Protein AF-A0AA43BU27-F1 (afdb_monomer)

Radius of gyration: 38.99 Å; Cα contacts (8 Å, |Δi|>4): 715; chains: 1; bounding box: 113×38×108 Å

Mean predicted aligned error: 10.25 Å

Structure (mmCIF, N/CA/C/O backbone):
data_AF-A0AA43BU27-F1
#
_entry.id   AF-A0AA43BU27-F1
#
loop_
_atom_site.group_PDB
_atom_site.id
_atom_site.type_symbol
_atom_site.label_atom_id
_atom_site.label_alt_id
_atom_site.label_comp_id
_atom_site.label_asym_id
_atom_site.label_entity_id
_atom_site.label_seq_id
_atom_site.pdbx_PDB_ins_code
_atom_site.Cartn_x
_atom_site.Cartn_y
_atom_site.Cartn_z
_atom_site.occupancy
_atom_site.B_iso_or_equiv
_atom_site.auth_seq_id
_atom_site.auth_comp_id
_atom_site.auth_asym_id
_atom_site.auth_atom_id
_atom_site.pdbx_PDB_model_num
ATOM 1 N N . MET A 1 1 ? -54.895 13.498 62.124 1.00 36.50 1 MET A N 1
ATOM 2 C CA . MET A 1 1 ? -55.409 13.716 63.498 1.00 36.50 1 MET A CA 1
ATOM 3 C C . MET A 1 1 ? -56.884 14.067 63.389 1.00 36.50 1 MET A C 1
ATOM 5 O O . MET A 1 1 ? -57.215 14.960 62.623 1.00 36.50 1 MET A O 1
ATOM 9 N N . ARG A 1 2 ? -57.769 13.289 64.022 1.00 34.38 2 ARG A N 1
ATOM 10 C CA . ARG A 1 2 ? -59.227 13.374 63.832 1.00 34.38 2 ARG A CA 1
ATOM 11 C C . ARG A 1 2 ? -59.850 14.251 64.922 1.00 34.38 2 ARG A C 1
ATOM 13 O O . ARG A 1 2 ? -59.832 13.848 66.079 1.00 34.38 2 ARG A O 1
ATOM 20 N N . SER A 1 3 ? -60.423 15.395 64.550 1.00 34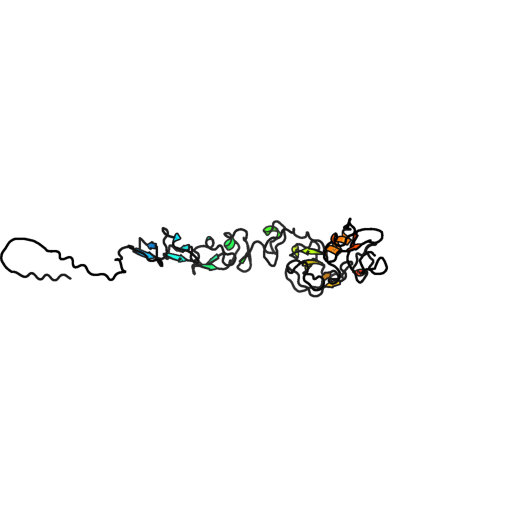.31 3 SER A N 1
ATOM 21 C CA . SER A 1 3 ? -61.333 16.154 65.418 1.00 34.31 3 SER A CA 1
ATOM 22 C C . SER A 1 3 ? -62.774 15.845 65.027 1.00 34.31 3 SER A C 1
ATOM 24 O O . SER A 1 3 ? -63.179 16.102 63.897 1.00 34.31 3 SER A O 1
ATOM 26 N N . PHE A 1 4 ? -63.534 15.277 65.963 1.00 39.78 4 PHE A N 1
ATOM 27 C CA . PHE A 1 4 ? -64.974 15.053 65.853 1.00 39.78 4 PHE A CA 1
ATOM 28 C C . PHE A 1 4 ? -65.712 16.236 66.486 1.00 39.78 4 PHE A C 1
ATOM 30 O O . PHE A 1 4 ? -65.552 16.488 67.678 1.00 39.78 4 PHE A O 1
ATOM 37 N N . ALA A 1 5 ? -66.546 16.932 65.715 1.00 39.69 5 ALA A N 1
ATOM 38 C CA . ALA A 1 5 ? -67.531 17.868 66.248 1.00 39.69 5 ALA A CA 1
ATOM 39 C C . ALA A 1 5 ? -68.923 17.245 66.087 1.00 39.69 5 ALA A C 1
ATOM 41 O O . ALA A 1 5 ? -69.426 17.103 64.976 1.00 39.69 5 ALA A O 1
ATOM 42 N N . CYS A 1 6 ? -69.514 16.825 67.205 1.00 36.88 6 CYS A N 1
ATOM 43 C CA . CYS A 1 6 ? -70.853 16.248 67.276 1.00 36.88 6 CYS A CA 1
ATOM 44 C C . CYS A 1 6 ? -71.806 17.341 67.780 1.00 36.88 6 CYS A C 1
ATOM 46 O O . CYS A 1 6 ? -71.732 17.723 68.948 1.00 36.88 6 CYS A O 1
ATOM 48 N N . PHE A 1 7 ? -72.651 17.891 66.905 1.00 38.53 7 PHE A N 1
ATOM 49 C CA . PHE A 1 7 ? -73.688 18.846 67.302 1.00 38.53 7 PHE A CA 1
ATOM 50 C C . PHE A 1 7 ? -74.995 18.100 67.588 1.00 38.53 7 PHE A C 1
ATOM 52 O O . PHE A 1 7 ? -75.532 17.396 66.736 1.00 38.53 7 PHE A O 1
ATOM 59 N N . LEU A 1 8 ? -75.472 18.252 68.823 1.00 42.38 8 LEU A N 1
ATOM 60 C CA . LEU A 1 8 ? -76.673 17.631 69.367 1.00 42.38 8 LEU A CA 1
ATOM 61 C C . LEU A 1 8 ? -77.891 18.518 69.055 1.00 42.38 8 LEU A C 1
ATOM 63 O O . LEU A 1 8 ? -77.999 19.609 69.610 1.00 42.38 8 LEU A O 1
ATOM 67 N N . TRP A 1 9 ? -78.819 18.051 68.216 1.00 35.28 9 TRP A N 1
ATOM 68 C CA . TRP A 1 9 ? -80.186 18.586 68.137 1.00 35.28 9 TRP A CA 1
ATOM 69 C C . TRP A 1 9 ? -81.194 17.444 67.952 1.00 35.28 9 TRP A C 1
ATOM 71 O O . TRP A 1 9 ? -80.943 16.476 67.237 1.00 35.28 9 TRP A O 1
ATOM 81 N N . LEU A 1 10 ? -82.299 17.534 68.695 1.00 42.81 10 LEU A N 1
ATOM 82 C CA . LEU A 1 10 ? -83.335 16.514 68.846 1.00 42.81 10 LEU A CA 1
ATOM 83 C C . LEU A 1 10 ? -84.215 16.328 67.589 1.00 42.81 10 LEU A C 1
ATOM 85 O O . LEU A 1 10 ? -84.546 17.295 66.915 1.00 42.81 10 LEU A O 1
ATOM 89 N N . LEU A 1 11 ? -84.736 15.094 67.458 1.00 45.31 11 LEU A N 1
ATOM 90 C CA . LEU A 1 11 ? -85.996 14.687 66.799 1.00 45.31 11 LEU A CA 1
ATOM 91 C C . LEU A 1 11 ? -86.055 14.695 65.254 1.00 45.31 11 LEU A C 1
ATOM 93 O O . LEU A 1 11 ? -86.566 15.626 64.645 1.00 45.31 11 LEU A O 1
ATOM 97 N N . THR A 1 12 ? -85.673 13.575 64.622 1.00 42.12 12 THR A N 1
ATOM 98 C CA . THR A 1 12 ? -86.543 12.624 63.869 1.00 42.12 12 THR A CA 1
ATOM 99 C C . THR A 1 12 ? -85.695 11.667 63.008 1.00 42.12 12 THR A C 1
ATOM 101 O O . THR A 1 12 ? -84.631 12.025 62.515 1.00 42.12 12 THR A O 1
ATOM 104 N N . LEU A 1 13 ? -86.133 10.405 62.905 1.00 51.25 13 LEU A N 1
ATOM 105 C CA . LEU A 1 13 ? -85.459 9.316 62.190 1.00 51.25 13 LEU A CA 1
ATOM 106 C C . LEU A 1 13 ? -85.364 9.582 60.679 1.00 51.25 13 LEU A C 1
ATOM 108 O O . LEU A 1 13 ? -86.395 9.576 60.021 1.00 51.25 13 LEU A O 1
ATOM 112 N N . THR A 1 14 ? -84.142 9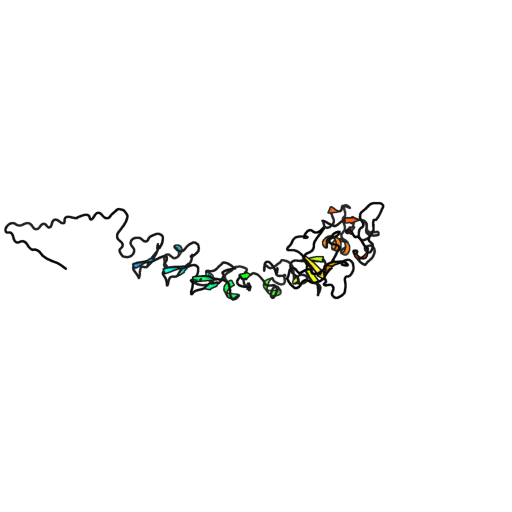.641 60.147 1.00 46.72 14 THR A N 1
ATOM 113 C CA . THR A 1 14 ? -83.665 8.869 58.979 1.00 46.72 14 THR A CA 1
ATOM 114 C C . THR A 1 14 ? -82.148 9.033 58.891 1.00 46.72 14 THR A C 1
ATOM 116 O O . THR A 1 14 ? -81.650 10.152 58.799 1.00 46.72 14 THR A O 1
ATOM 119 N N . ALA A 1 15 ? -81.403 7.929 58.932 1.00 51.03 15 ALA A N 1
ATOM 120 C CA . ALA A 1 15 ? -79.973 7.932 58.649 1.00 51.03 15 ALA A CA 1
ATOM 121 C C . ALA A 1 15 ? -79.766 8.083 57.135 1.00 51.03 15 ALA A C 1
ATOM 123 O O . ALA A 1 15 ? -8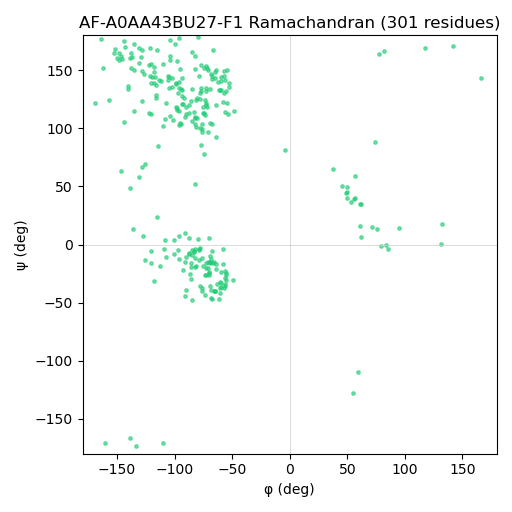0.113 7.187 56.370 1.00 51.03 15 ALA A O 1
ATOM 124 N N . GLY A 1 16 ? -79.209 9.215 56.717 1.00 51.59 16 GLY A N 1
ATOM 125 C CA . GLY A 1 16 ? -78.741 9.450 55.357 1.00 51.59 16 GLY A CA 1
ATOM 126 C C . GLY A 1 16 ? -77.480 10.297 55.420 1.00 51.59 16 GLY A C 1
ATOM 127 O O . GLY A 1 16 ? -77.549 11.486 55.715 1.00 51.59 16 GLY A O 1
ATOM 128 N N . CYS A 1 17 ? -76.322 9.683 55.193 1.00 39.59 17 CYS A N 1
ATOM 129 C CA . CYS A 1 17 ? -75.094 10.419 54.926 1.00 39.59 17 CYS A CA 1
ATOM 130 C C . CYS A 1 17 ? -75.106 10.791 53.441 1.00 39.59 17 CYS A C 1
ATOM 132 O O . CYS A 1 17 ? -74.997 9.914 52.589 1.00 39.59 17 CYS A O 1
ATOM 134 N N . VAL A 1 18 ? -75.269 12.077 53.138 1.00 42.47 18 VAL A N 1
ATOM 135 C CA . VAL A 1 18 ? -74.951 12.621 51.815 1.00 42.47 18 VAL A CA 1
ATOM 136 C C . VAL A 1 18 ? -73.426 12.674 51.726 1.00 42.47 18 VAL A C 1
ATOM 138 O O . VAL A 1 18 ? -72.783 13.401 52.480 1.00 42.47 18 VAL A O 1
ATOM 141 N N . LEU A 1 19 ? -72.846 11.838 50.866 1.00 41.53 19 LEU A N 1
ATOM 142 C CA . LEU A 1 19 ? -71.474 12.004 50.397 1.00 41.53 19 LEU A CA 1
ATOM 143 C C . LEU A 1 19 ? -71.528 13.047 49.283 1.00 41.53 19 LEU A C 1
ATOM 145 O O . LEU A 1 19 ? -71.957 12.755 48.171 1.00 41.53 19 LEU A O 1
ATOM 149 N N . GLU A 1 20 ? -71.162 14.282 49.605 1.00 45.53 20 GLU A N 1
ATOM 150 C CA . GLU A 1 20 ? -70.861 15.284 48.589 1.00 45.53 20 GLU A CA 1
ATOM 151 C C . GLU A 1 20 ? -69.454 14.993 48.063 1.00 45.53 20 GLU A C 1
ATOM 153 O O . GLU A 1 20 ? -68.455 15.313 48.712 1.00 45.53 20 GLU A O 1
ATOM 158 N N . ASP A 1 21 ? -69.385 14.351 46.895 1.00 48.53 21 ASP A N 1
ATOM 159 C CA . ASP A 1 21 ? -68.162 14.261 46.102 1.00 48.53 21 ASP A CA 1
ATOM 160 C C . ASP A 1 21 ? -67.781 15.672 45.655 1.00 48.53 21 ASP A C 1
ATOM 162 O O . ASP A 1 21 ? -68.225 16.188 44.627 1.00 48.53 21 ASP A O 1
ATOM 166 N N . LYS A 1 22 ? -66.945 16.332 46.456 1.00 41.44 22 LYS A N 1
ATOM 167 C CA . LYS A 1 22 ? -66.173 17.463 45.961 1.00 41.44 22 LYS A CA 1
ATOM 168 C C . LYS A 1 22 ? -65.119 16.912 45.013 1.00 41.44 22 LYS A C 1
ATOM 170 O O . LYS A 1 22 ? -64.059 16.475 45.451 1.00 41.44 22 LYS A O 1
ATOM 175 N N . PHE A 1 23 ? -65.424 16.960 43.720 1.00 47.53 23 PHE A N 1
ATOM 176 C CA . PHE A 1 23 ? -64.412 16.901 42.676 1.00 47.53 23 PHE A CA 1
ATOM 177 C C . PHE A 1 23 ? -63.376 17.995 42.952 1.00 47.53 23 PHE A C 1
ATOM 179 O O . PHE A 1 23 ? -63.677 19.189 42.918 1.00 47.53 23 PHE A O 1
ATOM 186 N N . VAL A 1 24 ? -62.165 17.569 43.295 1.00 48.72 24 VAL A N 1
ATOM 187 C CA . VAL A 1 24 ? -60.979 18.419 43.283 1.00 48.72 24 VAL A CA 1
ATOM 188 C C . VAL A 1 24 ? -60.618 18.573 41.811 1.00 48.72 24 VAL A C 1
ATOM 190 O O . VAL A 1 24 ? -60.282 17.589 41.157 1.00 48.72 24 VAL A O 1
ATOM 193 N N . GLU A 1 25 ? -60.743 19.781 41.266 1.00 47.72 25 GLU A N 1
ATOM 194 C CA . GLU A 1 25 ? -60.234 20.078 39.928 1.00 47.72 25 GLU A CA 1
ATOM 195 C C . GLU A 1 25 ? -58.702 20.005 39.967 1.00 47.72 25 GLU A C 1
ATOM 197 O O . GLU A 1 25 ? -58.031 20.887 40.507 1.00 47.72 25 GLU A O 1
ATOM 202 N N . VAL A 1 26 ? -58.155 18.906 39.444 1.00 52.28 26 VAL A N 1
ATOM 203 C CA . VAL A 1 26 ? -56.727 18.777 39.141 1.00 52.28 26 VAL A CA 1
ATOM 204 C C . VAL A 1 26 ? -56.476 19.550 37.839 1.00 52.28 26 VAL A C 1
ATOM 206 O O . VAL A 1 26 ? -57.246 19.372 36.893 1.00 52.28 26 VAL A O 1
ATOM 209 N N . PRO A 1 27 ? -55.451 20.419 37.756 1.00 47.03 27 PRO A N 1
ATOM 210 C CA . PRO A 1 27 ? -55.130 21.115 36.518 1.00 47.03 27 PRO A CA 1
ATOM 211 C C . PRO A 1 27 ? -54.779 20.092 35.436 1.00 47.03 27 PRO A C 1
ATOM 213 O O . PRO A 1 27 ? -53.999 19.169 35.679 1.00 47.03 27 PRO A O 1
ATOM 216 N N . ASP A 1 28 ? -55.367 20.273 34.256 1.00 52.88 28 ASP A N 1
ATOM 217 C CA . ASP A 1 28 ? -55.168 19.435 33.075 1.00 52.88 28 ASP A CA 1
ATOM 218 C C . ASP A 1 28 ? -53.665 19.203 32.826 1.00 52.88 28 ASP A C 1
ATOM 220 O O . ASP A 1 28 ? -52.914 20.149 32.571 1.00 52.88 28 ASP A O 1
ATOM 224 N N . GLY A 1 29 ? -53.224 17.945 32.953 1.00 52.00 29 GLY A N 1
ATOM 225 C CA . GLY A 1 29 ? -51.850 17.521 32.654 1.00 52.00 29 GLY A CA 1
ATOM 226 C C . GLY A 1 29 ? -51.129 16.672 33.705 1.00 52.00 29 GLY A C 1
ATOM 227 O O . GLY A 1 29 ? -49.984 16.300 33.471 1.00 52.00 29 GLY A O 1
ATOM 228 N N . SER A 1 30 ? -51.744 16.325 34.838 1.00 50.34 30 SER A N 1
ATOM 229 C CA . SER A 1 30 ? -51.107 15.428 35.819 1.00 50.34 30 SER A CA 1
ATOM 230 C C . SER A 1 30 ? -52.078 14.365 36.334 1.00 50.34 30 SER A C 1
ATOM 232 O O . SER A 1 30 ? -53.078 14.678 36.973 1.00 50.34 30 SER A O 1
ATOM 234 N N . VAL A 1 31 ? -51.789 13.097 36.023 1.00 47.88 31 VAL A N 1
ATOM 235 C CA . VAL A 1 31 ? -52.495 11.927 36.570 1.00 47.88 31 VAL A CA 1
ATOM 236 C C . VAL A 1 31 ? -51.718 11.369 37.761 1.00 47.88 31 VAL A C 1
ATOM 238 O O . VAL A 1 31 ? -50.489 11.349 37.750 1.00 47.88 31 VAL A O 1
ATOM 241 N N . GLU A 1 32 ? -52.441 10.958 38.803 1.00 45.72 32 GLU A N 1
ATOM 242 C CA . GLU A 1 32 ? -51.884 10.471 40.067 1.00 45.72 32 GLU A CA 1
ATOM 243 C C . GLU A 1 32 ? -50.881 9.324 39.880 1.00 45.72 32 GLU A C 1
ATOM 245 O O . GLU A 1 32 ? -51.219 8.244 39.391 1.00 45.72 32 GLU A O 1
ATOM 250 N N . ALA A 1 33 ? -49.655 9.530 40.359 1.00 44.16 33 ALA A N 1
ATOM 251 C CA . ALA A 1 33 ? -48.703 8.457 40.574 1.00 44.16 33 ALA A CA 1
ATOM 252 C C . ALA A 1 33 ? -49.024 7.744 41.899 1.00 44.16 33 ALA A C 1
ATOM 254 O O . ALA A 1 33 ? -48.776 8.268 42.985 1.00 44.16 33 ALA A O 1
ATOM 255 N N . GLY A 1 34 ? -49.537 6.521 41.813 1.00 60.31 34 GLY A N 1
ATOM 256 C CA . GLY A 1 34 ? -49.064 5.455 42.697 1.00 60.31 34 GLY A CA 1
ATOM 257 C C . GLY A 1 34 ? -48.000 4.618 41.977 1.00 60.31 34 GLY A C 1
ATOM 258 O O . GLY A 1 34 ? -47.746 4.866 40.799 1.00 60.31 34 GLY A O 1
ATOM 259 N N . LEU A 1 35 ? -47.429 3.629 42.689 1.00 59.31 35 LEU A N 1
ATOM 260 C CA . LEU A 1 35 ? -46.713 2.431 42.196 1.00 59.31 35 LEU A CA 1
ATOM 261 C C . LEU A 1 35 ? -46.723 2.275 40.647 1.00 59.31 35 LEU A C 1
ATOM 263 O O . LEU A 1 35 ? -47.586 1.598 40.097 1.00 59.31 35 LEU A O 1
ATOM 267 N N . CYS A 1 36 ? -45.821 2.983 39.954 1.00 65.25 36 CYS A N 1
ATOM 268 C CA . CYS A 1 36 ? -45.678 3.081 38.490 1.00 65.25 36 CYS A CA 1
ATOM 269 C C . CYS A 1 36 ? -46.967 3.115 37.628 1.00 65.25 36 CYS A C 1
ATOM 271 O O . CYS A 1 36 ? -47.203 2.224 36.811 1.00 65.25 36 CYS A O 1
ATOM 273 N N . GLY A 1 37 ? -47.796 4.155 37.756 1.00 65.38 37 GLY A N 1
ATOM 274 C CA . GLY A 1 37 ? -48.989 4.337 36.907 1.00 65.38 37 GLY A CA 1
ATOM 275 C C . GLY A 1 37 ? -48.715 4.832 35.475 1.00 65.38 37 GLY A C 1
ATOM 276 O O . GLY A 1 37 ? -49.389 4.399 34.544 1.00 65.38 37 GLY A O 1
ATOM 277 N N . PHE A 1 38 ? -47.740 5.727 35.291 1.00 76.75 38 PHE A N 1
ATOM 278 C CA . PHE A 1 38 ? -47.308 6.267 33.995 1.00 76.75 38 PHE A CA 1
ATOM 279 C C . PHE A 1 38 ? -45.867 6.771 34.134 1.00 76.75 38 PHE A C 1
ATOM 281 O O . PHE A 1 38 ? -45.595 7.593 35.007 1.00 76.75 38 PHE A O 1
ATOM 288 N N . CYS A 1 39 ? 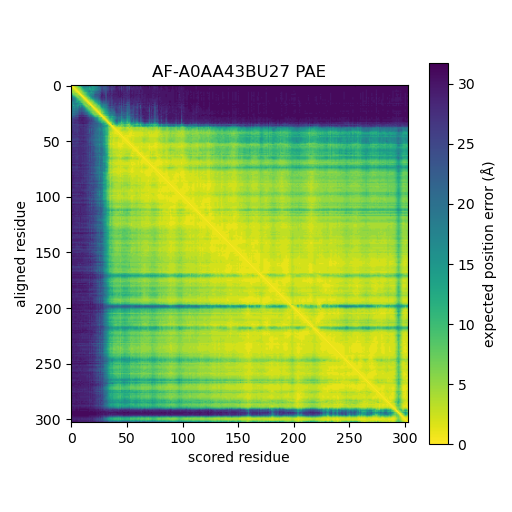-44.964 6.282 33.287 1.00 86.75 39 CYS A N 1
ATOM 289 C CA . CYS A 1 39 ? -43.592 6.771 33.199 1.00 86.75 39 CYS A CA 1
ATOM 290 C C . CYS A 1 39 ? -43.421 7.629 31.940 1.00 86.75 39 CYS A C 1
ATOM 292 O O . CYS A 1 39 ? -44.063 7.366 30.919 1.00 86.75 39 CYS A O 1
ATOM 294 N N . ASP A 1 40 ? -42.608 8.680 32.026 1.00 89.12 40 ASP A N 1
ATOM 295 C CA . ASP A 1 40 ? -42.351 9.576 30.898 1.00 89.12 40 ASP A CA 1
ATOM 296 C C . ASP A 1 40 ? -41.324 8.988 29.918 1.00 89.12 40 ASP A C 1
ATOM 298 O O . ASP A 1 40 ? -40.795 7.895 30.111 1.00 89.12 40 ASP A O 1
ATOM 302 N N . SER A 1 41 ? -41.041 9.711 28.835 1.00 85.94 41 SER A N 1
ATOM 303 C CA . SER A 1 41 ? -40.093 9.259 27.816 1.00 85.94 41 SER A CA 1
ATOM 304 C C . SER A 1 41 ? -38.628 9.280 28.264 1.00 85.94 41 SER A C 1
ATOM 306 O O . SER A 1 41 ? -37.803 8.692 27.577 1.00 85.94 41 SER A O 1
ATOM 308 N N . ALA A 1 42 ? -38.283 9.965 29.360 1.00 87.31 42 ALA A N 1
ATOM 309 C CA . ALA A 1 42 ? -36.916 9.999 29.885 1.00 87.31 42 ALA A CA 1
ATOM 310 C C . ALA A 1 42 ? -36.637 8.811 30.820 1.00 87.31 42 ALA A C 1
ATOM 312 O O . ALA A 1 42 ? -35.506 8.341 30.909 1.00 87.31 42 ALA A O 1
ATOM 313 N N . THR A 1 43 ? -37.666 8.311 31.505 1.00 92.19 43 THR A N 1
ATOM 314 C CA . THR A 1 43 ? -37.585 7.157 32.411 1.00 92.19 43 THR A CA 1
ATOM 315 C C . THR A 1 43 ? -38.690 6.135 32.135 1.00 92.19 43 THR A C 1
ATOM 317 O O . THR A 1 43 ? -39.470 5.820 33.027 1.00 92.19 43 THR A O 1
ATOM 320 N N . PRO A 1 44 ? -38.794 5.586 30.912 1.00 91.94 44 PRO A N 1
ATOM 321 C CA . PRO A 1 44 ? -39.978 4.852 30.453 1.00 91.94 44 PRO A CA 1
ATOM 322 C C . PRO A 1 44 ? -40.205 3.497 31.140 1.00 91.94 44 PRO A C 1
ATOM 324 O O . PRO A 1 44 ? -41.256 2.878 30.946 1.00 91.94 44 PRO A O 1
ATOM 327 N N . ALA A 1 45 ? -39.246 2.992 31.918 1.00 92.44 45 ALA A N 1
ATOM 328 C CA . ALA A 1 45 ? -39.337 1.693 32.569 1.00 92.44 45 ALA A CA 1
ATOM 329 C C . ALA A 1 45 ? -39.761 1.818 34.039 1.00 92.44 45 ALA A C 1
ATOM 331 O O . ALA A 1 45 ? -39.260 2.652 34.784 1.00 92.44 45 ALA A O 1
ATOM 332 N N . CYS A 1 46 ? -40.649 0.933 34.494 1.00 91.25 46 CYS A N 1
ATOM 333 C CA . CYS A 1 46 ? -40.986 0.827 35.912 1.00 91.25 46 CYS A CA 1
ATOM 334 C C . CYS A 1 46 ? -40.099 -0.201 36.621 1.00 91.25 46 CYS A C 1
ATOM 336 O O . CYS A 1 46 ? -40.095 -1.378 36.249 1.00 91.25 46 CYS A O 1
ATOM 338 N N . ASN A 1 47 ? -39.443 0.197 37.712 1.00 90.69 47 ASN A N 1
ATOM 339 C CA . ASN A 1 47 ? -38.848 -0.743 38.654 1.00 90.69 47 ASN A CA 1
ATOM 340 C C . ASN A 1 47 ? -39.906 -1.218 39.668 1.00 90.69 47 ASN A C 1
ATOM 342 O O . ASN A 1 47 ? -40.269 -0.496 40.591 1.00 90.69 47 ASN A O 1
ATOM 346 N N . GLU A 1 48 ? -40.381 -2.458 39.530 1.00 86.88 48 GLU A N 1
ATOM 347 C CA . GLU A 1 48 ? -41.420 -3.039 40.401 1.00 86.88 48 GLU A CA 1
ATOM 348 C C . GLU A 1 48 ? -40.972 -3.242 41.867 1.00 86.88 48 GLU A C 1
ATOM 350 O O . GLU A 1 48 ? -41.808 -3.427 42.752 1.00 86.88 48 GLU A O 1
ATOM 355 N N . THR A 1 49 ? -39.671 -3.206 42.161 1.00 87.00 49 THR A N 1
ATOM 356 C CA . THR A 1 49 ? -39.154 -3.376 43.530 1.00 87.00 49 THR A CA 1
ATOM 357 C C . THR A 1 49 ? -39.162 -2.053 44.287 1.00 87.00 49 THR A C 1
ATOM 359 O O . THR A 1 49 ? -39.616 -1.992 45.429 1.00 87.00 49 THR A O 1
ATOM 362 N N . THR A 1 50 ? -38.661 -0.989 43.659 1.00 87.56 50 THR A N 1
ATOM 363 C CA . THR A 1 50 ? -38.581 0.354 44.259 1.00 87.56 50 THR A CA 1
ATOM 364 C C . THR A 1 50 ? -39.814 1.199 43.977 1.00 87.56 50 THR A C 1
ATOM 366 O O . THR A 1 50 ? -40.037 2.193 44.662 1.00 87.56 50 THR A O 1
ATOM 369 N N . GLN A 1 51 ? -40.628 0.780 43.005 1.00 86.88 51 GLN A N 1
ATOM 370 C CA . GLN A 1 51 ? -41.849 1.448 42.564 1.00 86.88 51 GLN A CA 1
ATOM 371 C C . GLN A 1 51 ? -41.583 2.853 42.006 1.00 86.88 51 GLN A C 1
ATOM 373 O O . GLN A 1 51 ? -42.394 3.765 42.162 1.00 86.88 51 GLN A O 1
ATOM 378 N N . MET A 1 52 ? -40.429 3.007 41.344 1.00 89.38 52 MET A N 1
ATOM 379 C CA . MET A 1 52 ? -39.974 4.237 40.694 1.00 89.38 52 MET A CA 1
ATOM 380 C C . MET A 1 52 ? -39.798 4.034 39.185 1.00 89.38 52 MET A C 1
ATOM 382 O O . MET A 1 52 ? -39.421 2.947 38.740 1.00 89.38 52 MET A O 1
ATOM 386 N N . CYS A 1 53 ? -40.038 5.100 38.417 1.00 92.81 53 CYS A N 1
ATOM 387 C CA . CYS A 1 53 ? -39.669 5.164 37.006 1.00 92.81 53 CYS A CA 1
ATOM 388 C C . CYS A 1 53 ? -38.149 5.320 36.881 1.00 92.81 53 CYS A C 1
ATOM 390 O O . CYS A 1 53 ? -37.527 6.095 37.608 1.00 92.81 53 CYS A O 1
ATOM 392 N N . VAL A 1 54 ? -37.562 4.545 35.984 1.00 94.25 54 VAL A N 1
ATOM 393 C CA . VAL A 1 54 ? -36.125 4.432 35.730 1.00 94.25 54 VAL A CA 1
ATOM 394 C C . VAL A 1 54 ? -35.901 4.377 34.222 1.00 94.25 54 VAL A C 1
ATOM 396 O O . VAL A 1 54 ? -36.844 4.160 33.459 1.00 94.25 54 VAL A O 1
ATOM 399 N N . GLN A 1 55 ? -34.669 4.582 33.762 1.00 94.69 55 GLN A N 1
ATOM 400 C CA . GLN A 1 55 ? -34.407 4.595 32.320 1.00 94.69 55 GLN A CA 1
ATOM 401 C C . GLN A 1 55 ? -34.671 3.222 31.700 1.00 94.69 55 GLN A C 1
ATOM 403 O O . GLN A 1 55 ? -35.285 3.123 30.641 1.00 94.69 55 GLN A O 1
ATOM 408 N N . CYS A 1 56 ? -34.282 2.156 32.400 1.00 96.25 56 CYS A N 1
ATOM 409 C CA . CYS A 1 56 ? -34.443 0.800 31.903 1.00 96.25 56 CYS A CA 1
ATOM 410 C C . CYS A 1 56 ? -34.572 -0.229 33.029 1.00 96.25 56 CYS A C 1
ATOM 412 O O . CYS A 1 56 ? -34.252 0.019 34.189 1.00 96.25 56 CYS A O 1
ATOM 414 N N . THR A 1 57 ? -35.035 -1.426 32.675 1.00 94.69 57 THR A N 1
ATOM 415 C CA . THR A 1 57 ? -34.991 -2.610 33.546 1.00 94.69 57 THR A CA 1
ATOM 416 C C . THR A 1 57 ? -34.703 -3.845 32.701 1.00 94.69 57 THR A C 1
ATOM 418 O O . THR A 1 57 ? -34.843 -3.801 31.482 1.00 94.69 57 THR A O 1
ATOM 421 N N . ALA A 1 58 ? -34.425 -4.990 33.330 1.00 92.06 58 ALA A N 1
ATOM 422 C CA . ALA A 1 58 ? -34.272 -6.260 32.612 1.00 92.06 58 ALA A CA 1
ATOM 423 C C . ALA A 1 58 ? -35.492 -6.635 31.736 1.00 92.06 58 ALA A C 1
ATOM 425 O O . ALA A 1 58 ? -35.344 -7.353 30.754 1.00 92.06 58 ALA A O 1
ATOM 426 N N . LYS A 1 59 ? -36.702 -6.160 32.076 1.00 90.31 59 LYS A N 1
ATOM 427 C CA . LYS A 1 59 ? -37.926 -6.395 31.284 1.00 90.31 59 LYS A CA 1
ATOM 428 C C . LYS A 1 59 ? -38.126 -5.375 30.156 1.00 90.31 59 LYS A C 1
ATOM 430 O O . LYS A 1 59 ? -38.961 -5.605 29.288 1.00 90.31 59 LYS A O 1
ATOM 435 N N . ASN A 1 60 ? -37.420 -4.247 30.197 1.00 90.38 60 ASN A N 1
ATOM 436 C CA . ASN A 1 60 ? -37.566 -3.136 29.259 1.00 90.38 60 ASN A CA 1
ATOM 437 C C . ASN A 1 60 ? -36.187 -2.573 28.877 1.00 90.38 60 ASN A C 1
ATOM 439 O O . ASN A 1 60 ? -35.943 -1.374 28.983 1.00 90.38 60 ASN A O 1
ATOM 443 N N . SER A 1 61 ? -35.255 -3.455 28.509 1.00 92.19 61 SER A N 1
ATOM 444 C CA . SER A 1 61 ? -33.905 -3.066 28.085 1.00 92.19 61 SER A CA 1
ATOM 445 C C . SER A 1 61 ? -33.909 -2.370 26.726 1.00 92.19 61 SER A C 1
ATOM 447 O O . SER A 1 61 ? -33.070 -1.520 26.478 1.00 92.19 61 SER A O 1
ATOM 449 N N . THR A 1 62 ? -34.905 -2.649 25.882 1.00 93.12 62 THR A N 1
ATOM 450 C CA . THR A 1 62 ? -35.104 -2.004 24.573 1.00 93.12 62 THR A CA 1
ATOM 451 C C . THR A 1 62 ? -35.478 -0.522 24.658 1.00 93.12 62 THR A C 1
ATOM 453 O O . THR A 1 62 ? -35.623 0.121 23.625 1.00 93.12 62 THR A O 1
ATOM 456 N N . ALA A 1 63 ? -35.706 0.010 25.864 1.00 91.56 63 ALA A N 1
ATOM 457 C CA . ALA A 1 63 ? -35.848 1.447 26.085 1.00 91.56 63 ALA A CA 1
ATOM 458 C C . ALA A 1 63 ? -34.521 2.202 25.899 1.00 91.56 63 ALA A C 1
ATOM 460 O O . ALA A 1 63 ? -34.541 3.395 25.607 1.00 91.56 63 ALA A O 1
ATOM 461 N N . CYS A 1 64 ? -33.395 1.504 26.060 1.00 95.25 64 CYS A N 1
ATOM 462 C CA . CYS A 1 64 ? -32.057 2.010 25.796 1.00 95.25 64 CYS A CA 1
ATOM 463 C C . CYS A 1 64 ? -31.791 2.001 24.285 1.00 95.25 64 CYS A C 1
ATOM 465 O O . CYS A 1 64 ? -31.976 0.977 23.625 1.00 95.25 64 CYS A O 1
ATOM 467 N N . ILE A 1 65 ? -31.419 3.155 23.734 1.00 93.44 65 ILE A N 1
ATOM 468 C CA . ILE A 1 65 ? -31.252 3.400 22.295 1.00 93.44 65 ILE A CA 1
ATOM 469 C C . ILE A 1 65 ? -30.069 4.349 22.058 1.00 93.44 65 ILE A C 1
ATOM 471 O O . ILE A 1 65 ? -29.500 4.893 23.004 1.00 93.44 65 ILE A O 1
ATOM 475 N N . ASP A 1 66 ? -29.737 4.584 20.789 1.00 91.50 66 ASP A N 1
ATOM 476 C CA . ASP A 1 66 ? -28.685 5.511 20.362 1.00 91.50 66 ASP A CA 1
ATOM 477 C C . ASP A 1 66 ? -27.327 5.193 21.025 1.00 91.50 66 ASP A C 1
ATOM 479 O O . ASP A 1 66 ? -26.867 4.056 20.951 1.00 91.50 66 ASP A O 1
ATOM 483 N N . ASN A 1 67 ? -26.685 6.182 21.659 1.00 91.81 67 ASN A N 1
ATOM 484 C CA . ASN A 1 67 ? -25.341 6.062 22.240 1.00 91.81 67 ASN A CA 1
ATOM 485 C C . ASN A 1 67 ? -25.310 5.337 23.597 1.00 91.81 67 ASN A C 1
ATOM 487 O O . ASN A 1 67 ? -24.237 5.128 24.149 1.00 91.81 67 ASN A O 1
ATOM 491 N N . THR A 1 68 ? -26.464 4.980 24.163 1.00 95.06 68 THR A N 1
ATOM 492 C CA . THR A 1 68 ? -26.540 4.193 25.398 1.00 95.06 68 THR A CA 1
ATOM 493 C C . THR A 1 68 ? -27.464 2.994 25.206 1.00 95.06 68 THR A C 1
ATOM 495 O O . THR A 1 68 ? -28.547 2.948 25.786 1.00 95.06 68 THR A O 1
ATOM 498 N N . PRO A 1 69 ? -27.092 2.022 24.352 1.00 95.75 69 PRO A N 1
ATOM 499 C CA . PRO A 1 69 ? -27.974 0.923 23.970 1.00 95.75 69 PRO A CA 1
ATOM 500 C C . PRO A 1 69 ? -28.112 -0.159 25.053 1.00 95.75 69 PRO A C 1
ATOM 502 O O . PRO A 1 69 ? -28.994 -1.016 24.952 1.00 95.75 69 PRO A O 1
ATOM 505 N N . VAL A 1 70 ? -27.275 -0.146 26.095 1.00 96.94 70 VAL A N 1
ATOM 506 C CA . VAL A 1 70 ? -27.223 -1.202 27.112 1.00 96.94 70 VAL A CA 1
ATOM 507 C C . VAL A 1 70 ? -27.926 -0.768 28.390 1.00 96.94 70 VAL A C 1
ATOM 509 O O . VAL A 1 70 ? -27.729 0.328 28.899 1.00 96.94 70 VAL A O 1
ATOM 512 N N . CYS A 1 71 ? -28.730 -1.663 28.964 1.00 97.31 71 CYS A N 1
ATOM 513 C CA . CYS A 1 71 ? -29.351 -1.425 30.262 1.00 97.31 71 CYS A CA 1
ATOM 514 C C . CYS A 1 71 ? -28.478 -1.952 31.409 1.00 97.31 71 CYS A C 1
ATOM 516 O O . CYS A 1 71 ? -28.425 -3.165 31.636 1.00 97.31 71 CYS A O 1
ATOM 518 N N . ASN A 1 72 ? -27.878 -1.061 32.204 1.00 96.69 72 ASN A N 1
ATOM 519 C CA . ASN A 1 72 ? -27.233 -1.440 33.459 1.00 96.69 72 ASN A CA 1
ATOM 520 C C . ASN A 1 72 ? -28.307 -1.699 34.523 1.00 96.69 72 ASN A C 1
ATOM 522 O O . ASN A 1 72 ? -28.826 -0.784 35.163 1.00 96.69 72 ASN A O 1
ATOM 526 N N . THR A 1 73 ? -28.641 -2.968 34.752 1.00 93.75 73 THR A N 1
ATOM 527 C CA . THR A 1 73 ? -29.723 -3.354 35.672 1.00 93.75 73 THR A CA 1
ATOM 528 C C . THR A 1 73 ? -29.420 -3.098 37.150 1.00 93.75 73 THR A C 1
ATOM 530 O O . THR A 1 73 ? -30.344 -3.120 37.961 1.00 93.75 73 THR A O 1
ATOM 533 N N . ASN A 1 74 ? -28.156 -2.862 37.521 1.00 92.38 74 ASN A N 1
ATOM 534 C CA . ASN A 1 74 ? -27.796 -2.508 38.896 1.00 92.38 74 ASN A CA 1
ATOM 535 C C . ASN A 1 74 ? -28.147 -1.043 39.192 1.00 92.38 74 ASN A C 1
ATOM 537 O O . ASN A 1 74 ? -28.665 -0.747 40.270 1.00 92.38 74 ASN A O 1
ATOM 541 N N . GLY A 1 75 ? -27.912 -0.150 38.224 1.00 91.44 75 GLY A N 1
ATOM 542 C CA . GLY A 1 75 ? -28.282 1.270 38.293 1.00 91.44 75 GLY A CA 1
ATOM 543 C C . GLY A 1 75 ? -29.712 1.566 37.829 1.00 91.44 75 GLY A C 1
ATOM 544 O O . GLY A 1 75 ? -30.339 2.496 38.326 1.00 91.44 75 GLY A O 1
ATOM 545 N N . ASN A 1 76 ? -30.282 0.715 36.969 1.00 94.56 76 ASN A N 1
ATOM 546 C CA . ASN A 1 76 ? -31.489 0.981 36.168 1.00 94.56 76 ASN A CA 1
ATOM 547 C C . ASN A 1 76 ? -31.317 2.168 35.198 1.00 94.56 76 ASN A C 1
ATOM 549 O O . ASN A 1 76 ? -32.253 2.934 34.946 1.00 94.56 76 ASN A O 1
ATOM 553 N N . GLU A 1 77 ? -30.106 2.308 34.667 1.00 95.62 77 GLU A N 1
ATOM 554 C CA . GLU A 1 77 ? -29.685 3.388 33.776 1.00 95.62 77 GLU A CA 1
ATOM 555 C C . GLU A 1 77 ? -29.250 2.807 32.429 1.00 95.62 77 GLU A C 1
ATOM 557 O O . GLU A 1 77 ? -28.695 1.705 32.371 1.00 95.62 77 GLU A O 1
ATOM 562 N N . CYS A 1 78 ? -29.536 3.535 31.352 1.00 97.31 78 CYS A N 1
ATOM 563 C CA . CYS A 1 78 ? -29.016 3.215 30.034 1.00 97.31 78 CYS A CA 1
ATOM 564 C C . CYS A 1 78 ? -27.584 3.734 29.938 1.00 97.31 78 CYS A C 1
ATOM 566 O O . CYS A 1 78 ? -27.325 4.913 30.178 1.00 97.31 78 CYS A O 1
ATOM 568 N N . VAL A 1 79 ? -26.670 2.849 29.575 1.00 97.50 79 VAL A N 1
ATOM 569 C CA . VAL A 1 79 ? -25.236 3.103 29.459 1.00 97.50 79 VAL A CA 1
ATOM 570 C C . VAL A 1 79 ? -24.736 2.644 28.096 1.00 97.50 79 VAL A C 1
ATOM 572 O O . VAL A 1 79 ? -25.454 1.953 27.367 1.00 97.50 79 VAL A O 1
ATOM 575 N N . GLU A 1 80 ? -23.520 3.039 27.734 1.00 97.38 80 GLU A N 1
ATOM 576 C CA . GLU A 1 80 ? -22.919 2.602 26.476 1.00 97.38 80 GLU A CA 1
ATOM 577 C C . GLU A 1 80 ? -22.607 1.104 26.522 1.00 97.38 80 GLU A C 1
ATOM 579 O O . GLU A 1 80 ? -22.985 0.363 25.617 1.00 97.38 80 GLU A O 1
ATOM 584 N N . CYS A 1 81 ? -22.006 0.646 27.622 1.00 97.44 81 CYS A N 1
ATOM 585 C CA . CYS A 1 81 ? -21.592 -0.739 27.789 1.00 97.44 81 CYS A CA 1
ATOM 586 C C . CYS A 1 81 ? -21.653 -1.203 29.247 1.00 97.44 81 CYS A C 1
ATOM 588 O O . CYS A 1 81 ? -21.601 -0.415 30.191 1.00 97.44 81 CYS A O 1
ATOM 590 N N . THR A 1 82 ? -21.730 -2.517 2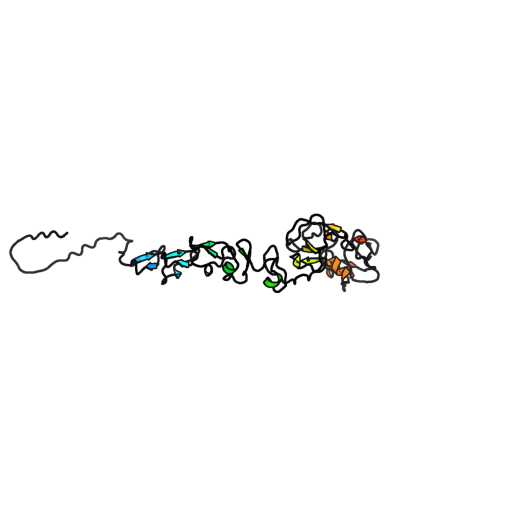9.438 1.00 96.56 82 THR A N 1
ATOM 591 C CA . THR A 1 82 ? -21.510 -3.182 30.736 1.00 96.56 82 THR A CA 1
ATOM 592 C C . THR A 1 82 ? -20.450 -4.282 30.663 1.00 96.56 82 THR A C 1
ATOM 594 O O . THR A 1 82 ? -19.975 -4.754 31.697 1.00 96.56 82 THR A O 1
ATOM 597 N N . ALA A 1 83 ? -20.070 -4.683 29.450 1.00 94.69 83 ALA A N 1
ATOM 598 C CA . ALA A 1 83 ? -18.954 -5.564 29.139 1.00 94.69 83 ALA A CA 1
ATOM 599 C C . ALA A 1 83 ? -18.385 -5.212 27.753 1.00 94.69 83 ALA A C 1
ATOM 601 O O . ALA A 1 83 ? -19.083 -4.621 26.932 1.00 94.69 83 ALA A O 1
ATOM 602 N N . SER A 1 84 ? -17.143 -5.609 27.455 1.00 94.31 84 SER A N 1
ATOM 603 C CA . SER A 1 84 ? -16.503 -5.312 26.158 1.00 94.31 84 SER A CA 1
ATOM 604 C C . SER A 1 84 ? -17.257 -5.888 24.952 1.00 94.31 84 SER A C 1
ATOM 606 O O . SER A 1 84 ? -17.182 -5.331 23.872 1.00 94.31 84 SER A O 1
ATOM 608 N N . SER A 1 85 ? -18.070 -6.938 25.124 1.00 92.50 85 SER A N 1
ATOM 609 C CA . SER A 1 85 ? -18.935 -7.458 24.050 1.00 92.50 85 SER A CA 1
ATOM 610 C C . SER A 1 85 ? -20.012 -6.475 23.574 1.00 92.50 85 SER A C 1
ATOM 612 O O . SER A 1 85 ? -20.622 -6.695 22.530 1.00 92.50 85 SER A O 1
ATOM 614 N N . ASP A 1 86 ? -20.290 -5.430 24.355 1.00 94.44 86 ASP A N 1
ATOM 615 C CA . ASP A 1 86 ? -21.217 -4.363 23.976 1.00 94.44 86 ASP A CA 1
ATOM 616 C C . ASP A 1 86 ? -20.534 -3.325 23.056 1.00 94.44 86 ASP A C 1
ATOM 618 O O . ASP A 1 86 ? -21.207 -2.595 22.325 1.00 94.44 86 ASP A O 1
ATOM 622 N N . CYS A 1 87 ? -19.199 -3.299 23.048 1.00 96.06 87 CYS A N 1
ATOM 623 C CA . CYS A 1 87 ? -18.362 -2.345 22.334 1.00 96.06 87 CYS A CA 1
ATOM 624 C C . CYS A 1 87 ? -17.906 -2.929 20.988 1.00 96.06 87 CYS A C 1
ATOM 626 O O . CYS A 1 87 ? -17.016 -3.770 20.921 1.00 96.06 87 CYS A O 1
ATOM 628 N N . ASN A 1 88 ? -18.538 -2.488 19.898 1.00 93.81 88 ASN A N 1
ATOM 629 C CA . ASN A 1 88 ? -18.301 -3.024 18.548 1.00 93.81 88 ASN A CA 1
ATOM 630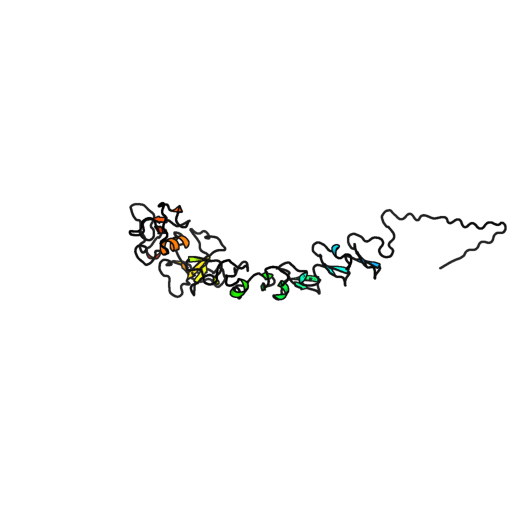 C C . ASN A 1 88 ? -17.534 -2.053 17.632 1.00 93.81 88 ASN A C 1
ATOM 632 O O . ASN A 1 88 ? -17.368 -2.327 16.443 1.00 93.81 88 ASN A O 1
ATOM 636 N N . ASP A 1 89 ? -17.112 -0.901 18.160 1.00 95.88 89 ASP A N 1
ATOM 637 C CA . ASP A 1 89 ? -16.304 0.067 17.424 1.00 95.88 89 ASP A CA 1
ATOM 638 C C . ASP A 1 89 ? -14.815 -0.310 17.546 1.00 95.88 89 ASP A C 1
ATOM 640 O O . ASP A 1 89 ? -14.308 -0.400 18.666 1.00 95.88 89 ASP A O 1
ATOM 644 N N . PRO A 1 90 ? -14.080 -0.506 16.435 1.00 97.19 90 PRO A N 1
ATOM 645 C CA . PRO A 1 90 ? -12.659 -0.837 16.483 1.00 97.19 90 PRO A CA 1
ATOM 646 C C . PRO A 1 90 ? -11.791 0.164 17.252 1.00 97.19 90 PRO A C 1
ATOM 648 O O . PRO A 1 90 ? -10.768 -0.240 17.799 1.00 97.19 90 PRO A O 1
ATOM 651 N N . ILE A 1 91 ? -12.160 1.450 17.313 1.00 97.38 91 ILE A N 1
ATOM 652 C CA . ILE A 1 91 ? -11.399 2.462 18.076 1.00 97.38 91 ILE A CA 1
ATOM 653 C C . ILE A 1 91 ? -11.829 2.559 19.549 1.00 97.38 91 ILE A C 1
ATOM 655 O O . ILE A 1 91 ? -11.193 3.266 20.329 1.00 97.38 91 ILE A O 1
ATOM 659 N N . ALA A 1 92 ? -12.902 1.863 19.932 1.00 97.25 92 ALA A N 1
ATOM 660 C CA . ALA A 1 92 ? -13.465 1.846 21.276 1.00 97.25 92 ALA A CA 1
ATOM 661 C C . ALA A 1 92 ? -14.054 0.455 21.578 1.00 97.25 92 ALA A C 1
ATOM 663 O O . ALA A 1 92 ? -15.263 0.294 21.716 1.00 97.25 92 ALA A O 1
ATOM 664 N N . ALA A 1 93 ? -13.197 -0.567 21.605 1.00 97.62 93 ALA A N 1
ATOM 665 C CA . ALA A 1 93 ? -13.600 -1.976 21.655 1.00 97.62 93 ALA A CA 1
ATOM 666 C C . ALA A 1 93 ? -13.768 -2.543 23.075 1.00 97.62 93 ALA A C 1
ATOM 668 O O . ALA A 1 93 ? -14.270 -3.648 23.266 1.00 97.62 93 ALA A O 1
ATOM 669 N N . ARG A 1 94 ? -13.340 -1.807 24.101 1.00 97.31 94 ARG A N 1
ATOM 670 C CA . ARG A 1 94 ? -13.334 -2.274 25.489 1.00 97.31 94 ARG A CA 1
ATOM 671 C C . ARG A 1 94 ? -14.314 -1.476 26.326 1.00 97.31 94 ARG A C 1
ATOM 673 O O . ARG A 1 94 ? -14.367 -0.265 26.202 1.00 97.31 94 ARG A O 1
ATOM 680 N N . CYS A 1 95 ? -15.021 -2.118 27.249 1.00 97.56 95 CYS A N 1
ATOM 681 C CA . CYS A 1 95 ? -15.857 -1.387 28.199 1.00 97.56 95 CYS A CA 1
ATOM 682 C C . CYS A 1 95 ? -15.066 -0.970 29.447 1.00 97.56 95 CYS A C 1
ATOM 684 O O . CYS A 1 95 ? -14.590 -1.836 30.188 1.00 97.56 95 CYS A O 1
ATOM 686 N N . ASP A 1 96 ? -14.977 0.331 29.729 1.00 97.31 96 ASP A N 1
ATOM 687 C CA . ASP A 1 96 ? -14.617 0.821 31.061 1.00 97.31 96 ASP A CA 1
ATOM 688 C C . ASP A 1 96 ? -15.845 0.671 31.963 1.00 97.31 96 ASP A C 1
ATOM 690 O O . ASP A 1 96 ? -16.799 1.439 31.876 1.00 97.31 96 ASP A O 1
ATOM 694 N N . THR A 1 97 ? -15.850 -0.334 32.836 1.00 95.31 97 THR A N 1
ATOM 695 C CA . THR A 1 97 ? -17.008 -0.625 33.696 1.00 95.31 97 THR A CA 1
ATOM 696 C C . THR A 1 97 ? -17.211 0.379 34.831 1.00 95.31 97 THR A C 1
ATOM 698 O O . THR A 1 97 ? -18.288 0.396 35.431 1.00 95.31 97 THR A O 1
ATOM 701 N N . ASP A 1 98 ? -16.204 1.193 35.155 1.00 95.56 98 ASP A N 1
ATOM 702 C CA . ASP A 1 98 ? -16.340 2.248 36.163 1.00 95.56 98 ASP A CA 1
ATOM 703 C C . ASP A 1 98 ? -17.078 3.459 35.571 1.00 95.56 98 ASP A C 1
ATOM 705 O O . ASP A 1 98 ? -17.887 4.088 36.261 1.00 95.56 98 ASP A O 1
ATOM 709 N N . LEU A 1 99 ? -16.848 3.750 34.287 1.00 95.94 99 LEU A N 1
ATOM 710 C CA . LEU A 1 99 ? -17.518 4.825 33.543 1.00 95.94 99 LEU A CA 1
ATOM 711 C C . LEU A 1 99 ? -18.772 4.353 32.785 1.00 95.94 99 LEU A C 1
ATOM 713 O O . LEU A 1 99 ? -19.684 5.144 32.563 1.00 95.94 99 LEU A O 1
ATOM 717 N N . ASN A 1 100 ? -18.874 3.055 32.492 1.00 96.94 100 ASN A N 1
ATOM 718 C CA . ASN A 1 100 ? -19.831 2.438 31.563 1.00 96.94 100 ASN A CA 1
ATOM 719 C C . ASN A 1 100 ? -19.762 3.037 30.144 1.00 96.94 100 ASN A C 1
ATOM 721 O O . ASN A 1 100 ? -20.795 3.235 29.497 1.00 96.94 100 ASN A O 1
ATOM 725 N N . GLU A 1 101 ? -18.540 3.323 29.694 1.00 97.19 101 GLU A N 1
ATOM 726 C CA . GLU A 1 101 ? -18.213 3.902 28.386 1.00 97.19 101 GLU A CA 1
ATOM 727 C C . GLU A 1 101 ? -17.272 2.964 27.620 1.00 97.19 101 GLU A C 1
ATOM 729 O O . GLU A 1 101 ? -16.417 2.296 28.215 1.00 97.19 101 GLU A O 1
ATOM 734 N N . CYS A 1 102 ? -17.428 2.903 26.300 1.00 98.06 102 CYS A N 1
ATOM 735 C CA . CYS A 1 102 ? -16.513 2.170 25.439 1.00 98.06 102 CYS A CA 1
ATOM 736 C C . CYS A 1 102 ? -15.233 2.990 25.230 1.00 98.06 102 CYS A C 1
ATOM 738 O O . CYS A 1 102 ? -15.254 4.175 24.901 1.00 98.06 102 CYS A O 1
ATOM 740 N N . VAL A 1 103 ? -14.093 2.344 25.424 1.00 98.12 103 VAL A N 1
ATOM 741 C CA . VAL A 1 103 ? -12.753 2.924 25.381 1.00 98.12 103 VAL A CA 1
ATOM 742 C C . VAL A 1 103 ? -11.836 2.076 24.505 1.00 98.12 103 VAL A C 1
ATOM 744 O O . VAL A 1 103 ? -12.176 0.961 24.102 1.00 98.12 103 VAL A O 1
ATOM 747 N N . GLU A 1 104 ? -10.654 2.611 24.210 1.00 98.38 104 GLU A N 1
ATOM 748 C CA . GLU A 1 104 ? -9.630 1.933 23.415 1.00 98.38 104 GLU A CA 1
ATOM 749 C C . GLU A 1 104 ? -9.268 0.542 23.970 1.00 98.38 104 GLU A C 1
ATOM 751 O O . GLU A 1 104 ? -9.337 0.288 25.185 1.00 98.38 104 GLU A O 1
ATOM 756 N N . CYS A 1 105 ? -8.869 -0.357 23.066 1.00 98.12 105 CYS A N 1
ATOM 757 C CA . CYS A 1 105 ? -8.382 -1.678 23.448 1.00 98.12 105 CYS A CA 1
ATOM 758 C C . CYS A 1 105 ? -7.032 -1.570 24.178 1.00 98.12 105 CYS A C 1
ATOM 760 O O . CYS A 1 105 ? -6.200 -0.718 23.861 1.00 98.12 105 CYS A O 1
ATOM 762 N N . GLU A 1 106 ? -6.784 -2.463 25.135 1.00 97.19 106 GLU A N 1
ATOM 763 C CA . GLU A 1 106 ? -5.464 -2.627 25.765 1.00 97.19 106 GLU A CA 1
ATOM 764 C C . GLU A 1 106 ? -4.817 -3.971 25.424 1.00 97.19 106 GLU A C 1
ATOM 766 O O . GLU A 1 106 ? -3.599 -4.125 25.552 1.00 97.19 106 GLU A O 1
ATOM 771 N N . GLY A 1 107 ? -5.611 -4.940 24.968 1.00 96.06 107 GLY A N 1
ATOM 772 C CA . GLY A 1 107 ? -5.128 -6.230 24.499 1.00 96.06 107 GLY A CA 1
ATOM 773 C C . GLY A 1 107 ? -6.042 -6.858 23.453 1.00 96.06 107 GLY A C 1
ATOM 774 O O . GLY A 1 107 ? -7.171 -6.430 23.245 1.00 96.06 107 GLY A O 1
ATOM 775 N N . GLU A 1 108 ? -5.541 -7.907 22.803 1.00 95.25 108 GLU A N 1
ATOM 776 C CA . GLU A 1 108 ? -6.238 -8.632 21.727 1.00 95.25 108 GLU A CA 1
ATOM 777 C C . GLU A 1 108 ? -7.614 -9.159 22.165 1.00 95.25 108 GLU A C 1
ATOM 779 O O . GLU A 1 108 ? -8.572 -9.090 21.407 1.00 95.25 108 GLU A O 1
ATOM 784 N N . THR A 1 109 ? -7.757 -9.587 23.426 1.00 94.81 109 THR A N 1
ATOM 785 C CA . THR A 1 109 ? -9.035 -10.094 23.959 1.00 94.81 109 THR A CA 1
ATOM 786 C C . THR A 1 109 ? -10.147 -9.047 23.997 1.00 94.81 109 THR A C 1
ATOM 788 O O . THR A 1 109 ? -11.319 -9.408 24.054 1.00 94.81 109 THR A O 1
ATOM 791 N N . ASP A 1 110 ? -9.806 -7.754 23.989 1.00 96.38 110 ASP A N 1
ATOM 792 C CA . ASP A 1 110 ? -10.807 -6.685 23.885 1.00 96.38 110 ASP A CA 1
ATOM 793 C C . ASP A 1 110 ? -11.425 -6.627 22.481 1.00 96.38 110 ASP A C 1
ATOM 795 O O . ASP A 1 110 ? -12.521 -6.108 22.309 1.00 96.38 110 ASP A O 1
ATOM 799 N N . CYS A 1 111 ? -10.747 -7.197 21.485 1.00 96.56 111 CYS A N 1
ATOM 800 C CA . CYS A 1 111 ? -11.153 -7.183 20.089 1.00 96.56 111 CYS A CA 1
ATOM 801 C C . CYS A 1 111 ? -11.905 -8.454 19.646 1.00 96.56 111 CYS A C 1
ATOM 803 O O . CYS A 1 111 ? -12.409 -8.500 18.528 1.00 96.56 111 CYS A O 1
ATOM 805 N N . ASP A 1 112 ? -12.043 -9.472 20.510 1.00 91.19 112 ASP A N 1
ATOM 806 C CA . ASP A 1 112 ? -12.671 -10.771 20.188 1.00 91.19 112 ASP A CA 1
ATOM 807 C C . ASP A 1 112 ? -14.112 -10.652 19.636 1.00 91.19 112 ASP A C 1
ATOM 809 O O . ASP A 1 112 ? -14.601 -11.552 18.949 1.00 91.19 112 ASP A O 1
ATOM 813 N N . GLY A 1 113 ? -14.815 -9.560 19.956 1.00 86.94 113 GLY A N 1
ATOM 814 C CA . GLY A 1 113 ? -16.176 -9.275 19.486 1.00 86.94 113 GLY A CA 1
ATOM 815 C C . GLY A 1 113 ? -16.258 -8.597 18.116 1.00 86.94 113 GLY A C 1
ATOM 816 O O . GLY A 1 113 ? -17.356 -8.477 17.572 1.00 86.94 113 GLY A O 1
ATOM 817 N N . ILE A 1 114 ? -15.129 -8.165 17.550 1.00 94.75 114 ILE A N 1
ATOM 818 C CA . ILE A 1 114 ? -15.081 -7.362 16.328 1.00 94.75 114 ILE A CA 1
ATOM 819 C C . ILE A 1 114 ? -14.651 -8.243 15.156 1.00 94.75 114 ILE A C 1
ATOM 821 O O . ILE A 1 114 ? -13.513 -8.700 15.058 1.00 94.75 114 ILE A O 1
ATOM 825 N N . GLU A 1 115 ? -15.595 -8.499 14.249 1.00 93.31 115 GLU A N 1
ATOM 826 C CA . GLU A 1 115 ? -15.381 -9.399 13.117 1.00 93.31 115 GLU A CA 1
ATOM 827 C C . GLU A 1 115 ? -14.199 -8.941 12.247 1.00 93.31 115 GLU A C 1
ATOM 829 O O . GLU A 1 115 ? -14.181 -7.826 11.728 1.00 93.31 115 GLU A O 1
ATOM 834 N N . GLY A 1 116 ? -13.217 -9.831 12.082 1.00 92.25 116 GLY A N 1
ATOM 835 C CA . GLY A 1 116 ? -12.046 -9.610 11.233 1.00 92.25 116 GLY A CA 1
ATOM 836 C C . GLY A 1 116 ? -10.940 -8.746 11.843 1.00 92.25 116 GLY A C 1
ATOM 837 O O . GLY A 1 116 ? -9.920 -8.574 11.189 1.00 92.25 116 GLY A O 1
ATOM 838 N N . LEU A 1 117 ? -11.093 -8.230 13.068 1.00 96.38 117 LEU A N 1
ATOM 839 C CA . LEU A 1 117 ? -10.130 -7.311 13.687 1.00 96.38 117 LEU A CA 1
ATOM 840 C C . LEU A 1 117 ? -9.676 -7.836 15.051 1.00 96.38 117 LEU A C 1
ATOM 842 O O . LEU A 1 117 ? -10.045 -7.279 16.071 1.00 96.38 117 LEU A O 1
ATOM 846 N N . ALA A 1 118 ? -8.910 -8.925 15.085 1.00 94.12 118 ALA A N 1
ATOM 847 C CA . ALA A 1 118 ? -8.570 -9.616 16.334 1.00 94.12 118 ALA A CA 1
ATOM 848 C C . ALA A 1 118 ? -7.394 -8.994 17.115 1.00 94.12 118 ALA A C 1
ATOM 850 O O . ALA A 1 118 ? -7.137 -9.382 18.254 1.00 94.12 118 ALA A O 1
ATOM 851 N N . LEU A 1 119 ? -6.647 -8.062 16.518 1.00 97.00 119 LEU A N 1
ATOM 852 C CA . LEU A 1 119 ? -5.417 -7.539 17.111 1.00 97.00 119 LEU A CA 1
ATOM 853 C C . LEU A 1 119 ? -5.626 -6.148 17.681 1.00 97.00 119 LEU A C 1
ATOM 855 O O . LEU A 1 119 ? -6.135 -5.275 16.993 1.00 97.00 119 LEU A O 1
ATOM 859 N N . CYS A 1 120 ? -5.136 -5.897 18.892 1.00 97.50 120 CYS A N 1
ATOM 860 C CA . CYS A 1 120 ? -5.088 -4.541 19.428 1.00 97.50 120 CYS A CA 1
ATOM 861 C C . CYS A 1 120 ? -3.761 -3.868 19.058 1.00 97.50 120 CYS A C 1
ATOM 863 O O . CYS A 1 120 ? -2.699 -4.238 19.565 1.00 97.50 120 CYS A O 1
ATOM 865 N N . ASN A 1 121 ? -3.815 -2.848 18.206 1.00 97.50 121 ASN A N 1
ATOM 866 C CA . ASN A 1 121 ? -2.661 -2.057 17.808 1.00 97.50 121 ASN A CA 1
ATOM 867 C C . ASN A 1 121 ? -2.887 -0.580 18.144 1.00 97.50 121 ASN A C 1
ATOM 869 O O . ASN A 1 121 ? -3.735 0.084 17.553 1.00 97.50 121 ASN A O 1
ATOM 873 N N . ALA A 1 122 ? -2.104 -0.065 19.096 1.00 95.94 122 ALA A N 1
ATOM 874 C CA . ALA A 1 122 ? -2.149 1.335 19.527 1.00 95.94 122 ALA A CA 1
ATOM 875 C C . ALA A 1 122 ? -3.574 1.840 19.860 1.00 95.94 122 ALA A C 1
ATOM 877 O O . ALA A 1 122 ? -3.966 2.922 19.427 1.00 95.94 122 ALA A O 1
ATOM 878 N N . GLY A 1 123 ? -4.341 1.040 20.611 1.00 96.94 123 GLY A N 1
ATOM 879 C CA . GLY A 1 123 ? -5.695 1.385 21.059 1.00 96.94 123 GLY A CA 1
ATOM 880 C C . GLY A 1 123 ? -6.810 1.073 20.055 1.00 96.94 123 GLY A C 1
ATOM 881 O O . GLY A 1 123 ? -7.984 1.232 20.377 1.00 96.94 123 GLY A O 1
ATOM 882 N N . THR A 1 124 ? -6.470 0.599 18.853 1.00 97.88 124 THR A N 1
ATOM 883 C CA . THR A 1 124 ? -7.440 0.241 17.807 1.00 97.88 124 THR A CA 1
ATOM 884 C C . THR A 1 124 ? -7.380 -1.248 17.490 1.00 97.88 124 THR A C 1
ATOM 886 O O . THR A 1 124 ? -6.293 -1.810 17.346 1.00 97.88 124 THR A O 1
ATOM 889 N N . CYS A 1 125 ? -8.537 -1.882 17.333 1.00 98.25 125 CYS A N 1
ATOM 890 C CA . CYS A 1 125 ? -8.632 -3.237 16.810 1.00 98.25 125 CYS A CA 1
ATOM 891 C C . CYS A 1 125 ? -8.366 -3.239 15.300 1.00 98.25 125 CYS A C 1
ATOM 893 O O . CYS A 1 125 ? -9.017 -2.519 14.542 1.00 98.25 125 CYS A O 1
ATOM 895 N N . VAL A 1 126 ? -7.400 -4.037 14.858 1.00 98.25 126 VAL A N 1
ATOM 896 C CA . VAL A 1 126 ? -6.945 -4.137 13.469 1.00 98.25 126 VAL A CA 1
ATOM 897 C C . VAL A 1 126 ? -6.917 -5.591 13.004 1.00 98.25 126 VAL A C 1
ATOM 899 O O . VAL A 1 126 ? -6.915 -6.518 13.815 1.00 98.25 126 VAL A O 1
ATOM 902 N N . GLU A 1 127 ? -6.899 -5.791 11.688 1.00 97.88 127 GLU A N 1
ATOM 903 C CA . GLU A 1 127 ? -6.864 -7.125 11.079 1.00 97.88 127 GLU A CA 1
ATOM 904 C C . GLU A 1 127 ? -5.480 -7.761 11.233 1.00 97.88 127 GLU A C 1
ATOM 906 O O . GLU A 1 127 ? -5.364 -8.930 11.588 1.00 97.88 127 GLU A O 1
ATOM 911 N N . CYS A 1 128 ? -4.426 -6.979 10.997 1.00 98.12 128 CYS A N 1
ATOM 912 C CA . CYS A 1 128 ? -3.050 -7.456 11.014 1.00 98.12 128 CYS A CA 1
ATOM 913 C C . CYS A 1 128 ? -2.082 -6.389 11.519 1.00 98.12 128 CYS A C 1
ATOM 915 O O . CYS A 1 128 ? -2.356 -5.187 11.470 1.00 98.12 128 CYS A O 1
ATOM 917 N N . VAL A 1 129 ? -0.888 -6.818 11.924 1.00 96.94 129 VAL A N 1
ATOM 918 C CA . VAL A 1 129 ? 0.267 -5.919 12.033 1.00 96.94 129 VAL A CA 1
ATOM 919 C C . VAL A 1 129 ? 1.466 -6.498 11.281 1.00 96.94 129 VAL A C 1
ATOM 921 O O . VAL A 1 129 ? 1.638 -7.717 11.243 1.00 96.94 129 VAL A O 1
ATOM 924 N N . PRO A 1 130 ? 2.370 -5.663 10.729 1.00 95.19 130 PRO A N 1
ATOM 925 C CA . PRO A 1 130 ? 3.536 -6.162 9.992 1.00 95.19 130 PRO A CA 1
ATOM 926 C C . PRO A 1 130 ? 4.434 -7.123 10.791 1.00 95.19 130 PRO A C 1
ATOM 928 O O . PRO A 1 130 ? 5.179 -7.903 10.211 1.00 95.19 130 PRO A O 1
ATOM 931 N N . ALA A 1 131 ? 4.389 -7.076 12.126 1.00 94.12 131 ALA A N 1
ATOM 932 C CA . ALA A 1 131 ? 5.185 -7.953 12.984 1.00 94.12 131 ALA A CA 1
ATOM 933 C C . ALA A 1 131 ? 4.695 -9.415 13.008 1.00 94.12 131 ALA A C 1
ATOM 935 O O . ALA A 1 131 ? 5.499 -10.309 13.277 1.00 94.12 131 ALA A O 1
ATOM 936 N N . THR A 1 132 ? 3.408 -9.655 12.747 1.00 95.75 132 THR A N 1
ATOM 937 C CA . THR A 1 132 ? 2.745 -10.970 12.844 1.00 95.75 132 THR A CA 1
ATOM 938 C C . THR A 1 132 ? 1.997 -11.359 11.563 1.00 95.75 132 THR A C 1
ATOM 940 O O . THR A 1 132 ? 1.387 -12.420 11.502 1.00 95.75 132 THR A O 1
ATOM 943 N N . GLU A 1 133 ? 2.141 -10.577 10.489 1.00 96.94 133 GLU A N 1
ATOM 944 C CA . GLU A 1 133 ? 1.464 -10.756 9.194 1.00 96.94 133 GLU A CA 1
ATOM 945 C C . GLU A 1 133 ? 1.532 -12.179 8.603 1.00 96.94 133 GLU A C 1
ATOM 947 O O . GLU A 1 133 ? 0.594 -12.611 7.939 1.00 96.94 133 GLU A O 1
ATOM 952 N N . GLU A 1 134 ? 2.594 -12.953 8.870 1.00 96.12 134 GLU A N 1
ATOM 953 C CA . GLU A 1 134 ? 2.684 -14.339 8.389 1.00 96.12 134 GLU A CA 1
ATOM 954 C C . GLU A 1 134 ? 1.547 -15.215 8.932 1.00 96.12 134 GLU A C 1
ATOM 956 O O . GLU A 1 134 ? 1.040 -16.077 8.209 1.00 96.12 134 GLU A O 1
ATOM 961 N N . THR A 1 135 ? 1.146 -14.996 10.184 1.00 95.56 135 THR A N 1
ATOM 962 C CA . THR A 1 135 ? 0.017 -15.687 10.810 1.00 95.56 135 THR A CA 1
ATOM 963 C C . THR A 1 135 ? -1.292 -14.948 10.607 1.00 95.56 135 THR A C 1
ATOM 965 O O . THR A 1 135 ? -2.301 -15.600 10.365 1.00 95.56 135 THR A O 1
ATOM 968 N N . ASP A 1 136 ? -1.273 -13.618 10.674 1.00 95.75 136 ASP A N 1
ATOM 969 C CA . ASP A 1 136 ? -2.496 -12.806 10.629 1.00 95.75 136 ASP A CA 1
ATOM 970 C C . ASP A 1 136 ? -3.150 -12.858 9.243 1.00 95.75 136 ASP A C 1
ATOM 972 O O . ASP A 1 136 ? -4.370 -12.888 9.127 1.00 95.75 136 ASP A O 1
ATOM 976 N N . CYS A 1 137 ? -2.326 -12.916 8.192 1.00 97.06 137 CYS A N 1
ATOM 977 C CA . CYS A 1 137 ? -2.752 -12.812 6.800 1.00 97.06 137 CYS A CA 1
ATOM 978 C C . CYS A 1 137 ? -2.500 -14.090 5.992 1.00 97.06 137 CYS A C 1
ATOM 980 O O . CYS A 1 137 ? -2.322 -14.018 4.775 1.00 97.06 137 CYS A O 1
ATOM 982 N N . ASP A 1 138 ? -2.408 -15.258 6.637 1.00 96.25 138 ASP A N 1
ATOM 983 C CA . ASP A 1 138 ? -2.160 -16.545 5.966 1.00 96.25 138 ASP A CA 1
ATOM 984 C C . ASP A 1 138 ? -0.969 -16.494 4.982 1.00 96.25 138 ASP A C 1
ATOM 986 O O . ASP A 1 138 ? -1.000 -17.041 3.874 1.00 96.25 138 ASP A O 1
ATOM 990 N N . ARG A 1 139 ? 0.128 -15.860 5.420 1.00 96.19 139 ARG A N 1
ATOM 991 C CA . ARG A 1 139 ? 1.371 -15.621 4.661 1.00 96.19 139 ARG A CA 1
ATOM 992 C C . ARG A 1 139 ? 1.283 -14.585 3.532 1.00 96.19 139 ARG A C 1
ATOM 994 O O . ARG A 1 139 ? 2.213 -14.514 2.718 1.00 96.19 139 ARG A O 1
ATOM 1001 N N . ASN A 1 140 ? 0.235 -13.770 3.489 1.00 98.19 140 ASN A N 1
ATOM 1002 C CA . ASN A 1 140 ? 0.239 -12.506 2.755 1.00 98.19 140 ASN A CA 1
ATOM 1003 C C . ASN A 1 140 ? 0.833 -11.370 3.600 1.00 98.19 140 ASN A C 1
ATOM 1005 O O . ASN A 1 140 ? 1.039 -11.510 4.803 1.00 98.19 140 ASN A O 1
ATOM 1009 N N . SER A 1 141 ? 1.161 -10.255 2.953 1.00 97.69 141 SER A N 1
ATOM 1010 C CA . SER A 1 141 ? 1.619 -9.048 3.636 1.00 97.69 141 SER A CA 1
ATOM 1011 C C . SER A 1 141 ? 0.468 -8.331 4.337 1.00 97.69 141 SER A C 1
ATOM 1013 O O . SER A 1 141 ? -0.682 -8.356 3.890 1.00 97.69 141 SER A O 1
ATOM 1015 N N . CYS A 1 142 ? 0.812 -7.626 5.407 1.00 98.12 142 CYS A N 1
ATOM 1016 C CA . CYS A 1 142 ? -0.036 -6.633 6.038 1.00 98.12 142 CYS A CA 1
ATOM 1017 C C . CYS A 1 142 ? 0.296 -5.249 5.473 1.00 98.12 142 CYS A C 1
ATOM 1019 O O . CYS A 1 142 ? 1.470 -4.869 5.393 1.00 98.12 142 CYS A O 1
ATOM 1021 N N . ASN A 1 143 ? -0.719 -4.471 5.095 1.00 97.38 143 ASN A N 1
ATOM 1022 C CA . ASN A 1 143 ? -0.500 -3.080 4.720 1.00 97.38 143 ASN A CA 1
ATOM 1023 C C . ASN A 1 143 ? -0.176 -2.254 5.986 1.00 97.38 143 ASN A C 1
ATOM 1025 O O . ASN A 1 143 ? -1.023 -2.151 6.871 1.00 97.38 143 ASN A O 1
ATOM 1029 N N . PRO A 1 144 ? 1.014 -1.640 6.078 1.00 95.06 144 PRO A N 1
ATOM 1030 C CA . PRO A 1 144 ? 1.461 -0.904 7.262 1.00 95.06 144 PRO A CA 1
ATOM 1031 C C . PRO A 1 144 ? 0.704 0.413 7.515 1.00 95.06 144 PRO A C 1
ATOM 1033 O O . PRO A 1 144 ? 0.811 0.954 8.612 1.00 95.06 144 PRO A O 1
ATOM 1036 N N . ASP A 1 145 ? -0.021 0.938 6.522 1.00 94.38 145 ASP A N 1
ATOM 1037 C CA . ASP A 1 145 ? -0.820 2.168 6.636 1.00 94.38 145 ASP A CA 1
ATOM 1038 C C . ASP A 1 145 ? -2.264 1.870 7.067 1.00 94.38 145 ASP A C 1
ATOM 1040 O O . ASP A 1 145 ? -2.798 2.528 7.957 1.00 94.38 145 ASP A O 1
ATOM 1044 N N . SER A 1 146 ? -2.891 0.853 6.465 1.00 95.06 146 SER A N 1
ATOM 1045 C CA . SER A 1 146 ? -4.291 0.501 6.744 1.00 95.06 146 SER A CA 1
ATOM 1046 C C . SER A 1 146 ? -4.478 -0.610 7.776 1.00 95.06 146 SER A C 1
ATOM 1048 O O . SER A 1 146 ? -5.602 -0.805 8.223 1.00 95.06 146 SER A O 1
ATOM 1050 N N . PHE A 1 147 ? -3.417 -1.337 8.147 1.00 97.25 147 PHE A N 1
ATOM 1051 C CA . PHE A 1 147 ? -3.468 -2.523 9.016 1.00 97.25 147 PHE A CA 1
ATOM 1052 C C . PHE A 1 147 ? -4.460 -3.593 8.538 1.00 97.25 147 PHE A C 1
ATOM 1054 O O . PHE A 1 147 ? -5.127 -4.250 9.337 1.00 97.25 147 PHE A O 1
ATOM 1061 N N . THR A 1 148 ? -4.545 -3.744 7.214 1.00 97.00 148 THR A N 1
ATOM 1062 C CA . THR A 1 148 ? -5.377 -4.742 6.536 1.00 97.00 148 THR A CA 1
ATOM 1063 C C . THR A 1 148 ? -4.515 -5.712 5.749 1.00 97.00 148 THR A C 1
ATOM 1065 O O . THR A 1 148 ? -3.514 -5.306 5.139 1.00 97.00 148 THR A O 1
ATOM 1068 N N . CYS A 1 149 ? -4.925 -6.972 5.704 1.00 98.12 149 CYS A N 1
ATOM 1069 C CA . CYS A 1 149 ? -4.243 -7.983 4.917 1.00 98.12 149 CYS A CA 1
ATOM 1070 C C . CYS A 1 149 ? -4.349 -7.665 3.424 1.00 98.12 149 CYS A C 1
ATOM 1072 O O . CYS A 1 149 ? -5.354 -7.145 2.933 1.00 98.12 149 CYS A O 1
ATOM 1074 N N . THR A 1 150 ? -3.283 -7.952 2.683 1.00 97.31 150 THR A N 1
ATOM 1075 C CA . THR A 1 150 ? -3.277 -7.834 1.223 1.00 97.31 150 THR A CA 1
ATOM 1076 C C . THR A 1 150 ? -3.472 -9.203 0.567 1.00 97.31 150 THR A C 1
ATOM 1078 O O . THR A 1 150 ? -3.412 -10.245 1.216 1.00 97.31 150 THR A O 1
ATOM 1081 N N . ASP A 1 151 ? -3.635 -9.211 -0.758 1.00 96.88 151 ASP A N 1
ATOM 1082 C CA . ASP A 1 151 ? -3.603 -10.436 -1.571 1.00 96.88 151 ASP A CA 1
ATOM 1083 C C . ASP A 1 151 ? -2.179 -10.822 -2.030 1.00 96.88 151 ASP A C 1
ATOM 1085 O O . ASP A 1 151 ? -1.998 -11.718 -2.861 1.00 96.88 151 ASP A O 1
ATOM 1089 N N . THR A 1 152 ? -1.147 -10.111 -1.566 1.00 97.81 152 THR A N 1
ATOM 1090 C CA . THR A 1 152 ? 0.241 -10.337 -1.976 1.00 97.81 152 THR A CA 1
ATOM 1091 C C . THR A 1 152 ? 0.963 -11.200 -0.957 1.00 97.81 152 THR A C 1
ATOM 1093 O O . THR A 1 152 ? 1.210 -10.782 0.168 1.00 97.81 152 THR A O 1
ATOM 1096 N N . MET A 1 153 ? 1.394 -12.379 -1.396 1.00 97.88 153 MET A N 1
ATOM 1097 C CA . MET A 1 153 ? 2.235 -13.275 -0.608 1.00 97.88 153 MET A CA 1
ATOM 1098 C C . MET A 1 153 ? 3.530 -12.579 -0.159 1.00 97.88 153 MET A C 1
ATOM 1100 O O . MET A 1 153 ? 4.170 -11.870 -0.947 1.00 97.88 153 MET A O 1
ATOM 1104 N N . LEU A 1 154 ? 3.971 -12.853 1.067 1.00 97.44 154 LEU A N 1
ATOM 1105 C CA . LEU A 1 154 ? 5.272 -12.417 1.574 1.00 97.44 154 LEU A CA 1
ATOM 1106 C C . LEU A 1 154 ? 6.409 -12.820 0.627 1.00 97.44 154 LEU A C 1
ATOM 1108 O O . LEU A 1 154 ? 6.434 -13.935 0.096 1.00 97.44 154 LEU A O 1
ATOM 1112 N N . ALA A 1 155 ? 7.366 -11.910 0.445 1.00 97.12 155 ALA A N 1
ATOM 1113 C CA . ALA A 1 155 ? 8.570 -12.101 -0.357 1.00 97.12 155 ALA A CA 1
ATOM 1114 C C . ALA A 1 155 ? 8.299 -12.660 -1.773 1.00 97.12 155 ALA A C 1
ATOM 1116 O O . ALA A 1 155 ? 9.042 -13.511 -2.265 1.00 97.12 155 ALA A O 1
ATOM 1117 N N . SER A 1 156 ? 7.234 -12.195 -2.432 1.00 97.44 156 SER A N 1
ATOM 1118 C CA . SER A 1 156 ? 6.824 -12.651 -3.771 1.00 97.44 156 SER A CA 1
ATOM 1119 C C . SER A 1 156 ? 7.072 -11.638 -4.889 1.00 97.44 156 SER A C 1
ATOM 1121 O O . SER A 1 156 ? 6.943 -11.981 -6.065 1.00 97.44 156 SER A O 1
ATOM 1123 N N . ARG A 1 157 ? 7.411 -10.392 -4.540 1.00 98.00 157 ARG A N 1
ATOM 1124 C CA . ARG A 1 157 ? 7.601 -9.290 -5.485 1.00 98.00 157 ARG A CA 1
ATOM 1125 C C . ARG A 1 157 ? 9.076 -9.094 -5.815 1.00 98.00 157 ARG A C 1
ATOM 1127 O O . ARG A 1 157 ? 9.890 -8.711 -4.974 1.00 98.00 157 ARG A O 1
ATOM 1134 N N . ASP A 1 158 ? 9.415 -9.314 -7.073 1.00 97.06 158 ASP A N 1
ATOM 1135 C CA . ASP A 1 158 ? 10.715 -9.006 -7.653 1.00 97.06 158 ASP A CA 1
ATOM 1136 C C . ASP A 1 158 ? 10.980 -7.492 -7.710 1.00 97.06 158 ASP A C 1
ATOM 1138 O O . ASP A 1 158 ? 10.078 -6.657 -7.616 1.00 97.06 158 ASP A O 1
ATOM 1142 N N . THR A 1 159 ? 12.234 -7.122 -7.982 1.00 96.62 159 THR A N 1
ATOM 1143 C CA . THR A 1 159 ? 12.632 -5.727 -8.218 1.00 96.62 159 THR A CA 1
ATOM 1144 C C . THR A 1 159 ? 11.765 -5.056 -9.296 1.00 96.62 159 THR A C 1
ATOM 1146 O O . THR A 1 159 ? 11.493 -5.641 -10.349 1.00 96.62 159 THR A O 1
ATOM 1149 N N . CYS A 1 160 ? 11.336 -3.817 -9.044 1.00 97.19 160 CYS A N 1
ATOM 1150 C CA . CYS A 1 160 ? 10.401 -3.051 -9.876 1.00 97.19 160 CYS A CA 1
ATOM 1151 C C . CYS A 1 160 ? 8.998 -3.679 -10.044 1.00 97.19 160 CYS A C 1
ATOM 1153 O O . CYS A 1 160 ? 8.263 -3.284 -10.946 1.00 97.19 160 CYS A O 1
ATOM 1155 N N . GLN A 1 161 ? 8.577 -4.656 -9.233 1.00 98.06 161 GLN A N 1
ATOM 1156 C CA . GLN A 1 161 ? 7.139 -4.948 -9.112 1.00 98.06 161 GLN A CA 1
ATOM 1157 C C . GLN A 1 161 ? 6.487 -3.992 -8.131 1.00 98.06 161 GLN A C 1
ATOM 1159 O O . GLN A 1 161 ? 7.133 -3.537 -7.188 1.00 98.06 161 GLN A O 1
ATOM 1164 N N . THR A 1 162 ? 5.203 -3.725 -8.363 1.00 98.06 162 THR A N 1
ATOM 1165 C CA . THR A 1 162 ? 4.379 -2.974 -7.423 1.00 98.06 162 THR A CA 1
ATOM 1166 C C . THR A 1 162 ? 4.320 -3.696 -6.088 1.00 98.06 162 THR A C 1
ATOM 1168 O O . THR A 1 162 ? 4.228 -4.930 -6.060 1.00 98.06 162 THR A O 1
ATOM 1171 N N . CYS A 1 163 ? 4.292 -2.918 -5.020 1.00 98.25 163 CYS A N 1
ATOM 1172 C CA . CYS A 1 163 ? 4.129 -3.403 -3.664 1.00 98.25 163 CYS A CA 1
ATOM 1173 C C . CYS A 1 163 ? 3.374 -2.379 -2.810 1.00 98.25 163 CYS A C 1
ATOM 1175 O O . CYS A 1 163 ? 3.273 -1.208 -3.194 1.00 98.25 163 CYS A O 1
ATOM 1177 N N . VAL A 1 164 ? 2.887 -2.803 -1.645 1.00 97.75 164 VAL A N 1
ATOM 1178 C CA . VAL A 1 164 ? 2.372 -1.888 -0.604 1.00 97.75 164 VAL A CA 1
ATOM 1179 C C . VAL A 1 164 ? 3.116 -2.001 0.731 1.00 97.75 164 VAL A C 1
ATOM 1181 O O . VAL A 1 164 ? 3.044 -1.089 1.547 1.00 97.75 164 VAL A O 1
ATOM 1184 N N . SER A 1 165 ? 3.888 -3.073 0.931 1.00 97.12 165 SER A N 1
ATOM 1185 C CA . SER A 1 165 ? 4.734 -3.285 2.110 1.00 97.12 165 SER A CA 1
ATOM 1186 C C . SER A 1 165 ? 6.118 -3.794 1.707 1.00 97.12 165 SER A C 1
ATOM 1188 O O . SER A 1 165 ? 6.277 -4.500 0.710 1.00 97.12 165 SER A O 1
ATOM 1190 N N . ASP A 1 166 ? 7.135 -3.458 2.497 1.00 97.06 166 ASP A N 1
ATOM 1191 C CA . ASP A 1 166 ? 8.507 -3.948 2.371 1.00 97.06 166 ASP A CA 1
ATOM 1192 C C . ASP A 1 166 ? 8.575 -5.476 2.407 1.00 97.06 166 ASP A C 1
ATOM 1194 O O . ASP A 1 166 ? 9.407 -6.069 1.718 1.00 97.06 166 ASP A O 1
ATOM 1198 N N . SER A 1 167 ? 7.687 -6.114 3.175 1.00 96.75 167 SER A N 1
ATOM 1199 C CA . SER A 1 167 ? 7.627 -7.569 3.330 1.00 96.75 167 SER A CA 1
ATOM 1200 C C . SER A 1 167 ? 7.168 -8.310 2.076 1.00 96.75 167 SER A C 1
ATOM 1202 O O . SER A 1 167 ? 7.403 -9.511 1.941 1.00 96.75 167 SER A O 1
ATOM 1204 N N . GLU A 1 168 ? 6.588 -7.608 1.103 1.00 98.31 168 GLU A N 1
ATOM 1205 C CA . GLU A 1 168 ? 6.253 -8.181 -0.201 1.00 98.31 168 GLU A CA 1
ATOM 1206 C C . GLU A 1 168 ? 7.491 -8.390 -1.069 1.00 98.31 168 GLU A C 1
ATOM 1208 O O . GLU A 1 168 ? 7.501 -9.264 -1.938 1.00 98.31 168 GLU A O 1
ATOM 1213 N N . CYS A 1 169 ? 8.543 -7.601 -0.846 1.00 97.88 169 CYS A N 1
ATOM 1214 C CA . CYS A 1 169 ? 9.724 -7.600 -1.690 1.00 97.88 169 CYS A CA 1
ATOM 1215 C C . CYS A 1 169 ? 10.598 -8.832 -1.435 1.00 97.88 169 CYS A C 1
ATOM 1217 O O . CYS A 1 169 ? 11.154 -9.025 -0.358 1.00 97.88 169 CYS A O 1
ATOM 1219 N N . GLN A 1 170 ? 10.766 -9.653 -2.472 1.00 96.75 170 GLN A N 1
ATOM 1220 C CA . GLN A 1 170 ? 11.440 -10.950 -2.400 1.00 96.75 170 GLN A CA 1
ATOM 1221 C C . GLN A 1 170 ? 12.929 -10.850 -2.054 1.00 96.75 170 GLN A C 1
ATOM 1223 O O . GLN A 1 170 ? 13.469 -11.681 -1.323 1.00 96.75 170 GLN A O 1
ATOM 1228 N N . ASN A 1 171 ? 13.621 -9.860 -2.619 1.00 91.81 171 ASN A N 1
ATOM 1229 C CA . ASN A 1 171 ? 15.071 -9.767 -2.509 1.00 91.81 171 ASN A CA 1
ATOM 1230 C C . ASN A 1 171 ? 15.486 -9.058 -1.220 1.00 91.81 171 ASN A C 1
ATOM 1232 O O . ASN A 1 171 ? 15.003 -7.972 -0.902 1.00 91.81 171 ASN A O 1
ATOM 1236 N N . ALA A 1 172 ? 16.455 -9.637 -0.511 1.00 87.25 172 ALA A N 1
ATOM 1237 C CA . ALA A 1 172 ? 17.031 -9.006 0.667 1.00 87.25 172 ALA A CA 1
ATOM 1238 C C . ALA A 1 172 ? 17.594 -7.616 0.323 1.00 87.25 172 ALA A C 1
ATOM 1240 O O . ALA A 1 172 ? 18.357 -7.455 -0.630 1.00 87.25 172 ALA A O 1
ATOM 1241 N N . GLY A 1 173 ? 17.220 -6.616 1.120 1.00 89.19 173 GLY A N 1
ATOM 1242 C CA . GLY A 1 173 ? 17.593 -5.221 0.883 1.00 89.19 173 GLY A CA 1
ATOM 1243 C C . GLY A 1 173 ? 16.695 -4.485 -0.112 1.00 89.19 173 GLY A C 1
ATOM 1244 O O . GLY A 1 173 ? 16.917 -3.296 -0.326 1.00 89.19 173 GLY A O 1
ATOM 1245 N N . ASN A 1 174 ? 15.675 -5.136 -0.682 1.00 95.19 174 ASN A N 1
ATOM 1246 C CA . ASN A 1 174 ? 14.601 -4.414 -1.346 1.00 95.19 174 ASN A CA 1
ATOM 1247 C C . ASN A 1 174 ? 13.618 -3.851 -0.312 1.00 95.19 174 ASN A C 1
ATOM 1249 O O . ASN A 1 174 ? 13.367 -4.454 0.736 1.00 95.19 174 ASN A O 1
ATOM 1253 N N . ARG A 1 175 ? 13.079 -2.677 -0.621 1.00 96.88 175 ARG A N 1
ATOM 1254 C CA . ARG A 1 175 ? 12.009 -2.008 0.122 1.00 96.88 175 ARG A CA 1
ATOM 1255 C C . ARG A 1 175 ? 10.939 -1.561 -0.854 1.00 96.88 175 ARG A C 1
ATOM 1257 O O . ARG A 1 175 ? 11.232 -1.348 -2.031 1.00 96.88 175 ARG A O 1
ATOM 1264 N N . CYS A 1 176 ? 9.727 -1.400 -0.363 1.00 97.94 176 CYS A N 1
ATOM 1265 C CA . CYS A 1 176 ? 8.625 -0.853 -1.108 1.00 97.94 176 CYS A CA 1
ATOM 1266 C C . CYS A 1 176 ? 8.679 0.671 -1.087 1.00 97.94 176 CYS A C 1
ATOM 1268 O O . CYS A 1 176 ? 8.366 1.308 -0.085 1.00 97.94 176 CYS A O 1
ATOM 1270 N N . VAL A 1 177 ? 9.115 1.269 -2.191 1.00 97.62 177 VAL A N 1
ATOM 1271 C CA . VAL A 1 177 ? 9.407 2.703 -2.257 1.00 97.62 177 VAL A CA 1
ATOM 1272 C C . VAL A 1 177 ? 8.456 3.373 -3.234 1.00 97.62 177 VAL A C 1
ATOM 1274 O O . VAL A 1 177 ? 8.320 2.930 -4.374 1.00 97.62 177 VAL A O 1
ATOM 1277 N N . ALA A 1 178 ? 7.807 4.453 -2.800 1.00 96.56 178 ALA A N 1
ATOM 1278 C CA . ALA A 1 178 ? 6.980 5.269 -3.679 1.00 96.56 178 ALA A CA 1
ATOM 1279 C C . ALA A 1 178 ? 7.829 5.867 -4.811 1.00 96.56 178 ALA A C 1
ATOM 1281 O O . ALA A 1 178 ? 8.899 6.434 -4.568 1.00 96.56 178 ALA A O 1
ATOM 1282 N N . MET A 1 179 ? 7.329 5.762 -6.040 1.00 96.06 179 MET A N 1
ATOM 1283 C CA . MET A 1 179 ? 7.978 6.312 -7.226 1.00 96.06 179 MET A CA 1
ATOM 1284 C C . MET A 1 179 ? 7.133 7.411 -7.858 1.00 96.06 179 MET A C 1
ATOM 1286 O O . MET A 1 179 ? 5.962 7.628 -7.535 1.00 96.06 179 MET A O 1
ATOM 1290 N N . THR A 1 180 ? 7.761 8.126 -8.775 1.00 97.38 180 THR A N 1
ATOM 1291 C CA . THR A 1 180 ? 7.131 9.120 -9.624 1.00 97.38 180 THR A CA 1
ATOM 1292 C C . THR A 1 180 ? 7.337 8.778 -11.090 1.00 97.38 180 THR A C 1
ATOM 1294 O O . THR A 1 180 ? 8.291 8.098 -11.463 1.00 97.38 180 THR A O 1
ATOM 1297 N N . TYR A 1 181 ? 6.425 9.259 -11.922 1.00 97.75 181 TYR A N 1
ATOM 1298 C CA . TYR A 1 181 ? 6.602 9.327 -13.359 1.00 97.75 181 TYR A CA 1
ATOM 1299 C C . TYR A 1 181 ? 6.305 10.752 -13.810 1.00 97.75 181 TYR A C 1
ATOM 1301 O O . TYR A 1 181 ? 5.232 11.276 -13.507 1.00 97.75 181 TYR A O 1
ATOM 1309 N N . GLN A 1 182 ? 7.262 11.395 -14.483 1.00 96.94 182 GLN A N 1
ATOM 1310 C CA . GLN A 1 182 ? 7.156 12.799 -14.909 1.00 96.94 182 GLN A CA 1
ATOM 1311 C C . GLN A 1 182 ? 6.729 13.721 -13.754 1.00 96.94 182 GLN A C 1
ATOM 1313 O O . GLN A 1 182 ? 5.769 14.489 -13.848 1.00 96.94 182 GLN A O 1
ATOM 1318 N N . SER A 1 183 ? 7.424 13.589 -12.618 1.00 95.31 183 SER A N 1
ATOM 1319 C CA . SER A 1 183 ? 7.166 14.319 -11.368 1.00 95.31 183 SER A CA 1
ATOM 1320 C C . SER A 1 183 ? 5.792 14.093 -10.700 1.00 95.31 183 SER A C 1
ATOM 1322 O O . SER A 1 183 ? 5.501 14.740 -9.691 1.00 95.31 183 SER A O 1
ATOM 1324 N N . ALA A 1 184 ? 4.955 13.173 -11.191 1.00 96.44 184 ALA A N 1
ATOM 1325 C CA . ALA A 1 184 ? 3.688 12.794 -10.560 1.00 96.44 184 ALA A CA 1
ATOM 1326 C C . ALA A 1 184 ? 3.813 11.451 -9.816 1.00 96.44 184 ALA A C 1
ATOM 1328 O O . ALA A 1 184 ? 4.504 10.564 -10.317 1.00 96.44 184 ALA A O 1
ATOM 1329 N N . PRO A 1 185 ? 3.157 11.255 -8.653 1.00 96.81 185 PRO A N 1
ATOM 1330 C CA . PRO A 1 185 ? 3.124 9.956 -7.978 1.00 96.81 185 PRO A CA 1
ATOM 1331 C C . PRO A 1 185 ? 2.601 8.865 -8.907 1.00 96.81 185 PRO A C 1
ATOM 1333 O O . PRO A 1 185 ? 1.572 9.054 -9.561 1.00 96.81 185 PRO A O 1
ATOM 1336 N N . TYR A 1 186 ? 3.297 7.734 -8.960 1.00 96.50 186 TYR A N 1
ATOM 1337 C CA . TYR A 1 186 ? 2.944 6.645 -9.857 1.00 96.50 186 TYR A CA 1
ATOM 1338 C C . TYR A 1 186 ? 3.126 5.277 -9.174 1.00 96.50 186 TYR A C 1
ATOM 1340 O O . TYR A 1 186 ? 4.174 5.046 -8.571 1.00 96.50 186 TYR A O 1
ATOM 1348 N N . PRO A 1 187 ? 2.147 4.357 -9.299 1.00 95.62 187 PRO A N 1
ATOM 1349 C CA . PRO A 1 187 ? 0.846 4.544 -9.957 1.00 95.62 187 PRO A CA 1
ATOM 1350 C C . PRO A 1 187 ? -0.145 5.372 -9.117 1.00 95.62 187 PRO A C 1
ATOM 1352 O O . PRO A 1 187 ? -1.121 5.894 -9.649 1.00 95.62 187 PRO A O 1
ATOM 1355 N N . ASN A 1 188 ? 0.094 5.491 -7.810 1.00 94.56 188 ASN A N 1
ATOM 1356 C CA . ASN A 1 188 ? -0.671 6.297 -6.855 1.00 94.56 188 ASN A CA 1
ATOM 1357 C C . ASN A 1 188 ? 0.200 6.558 -5.604 1.00 94.56 188 ASN A C 1
ATOM 1359 O O . ASN A 1 188 ? 1.398 6.289 -5.626 1.00 94.56 188 ASN A O 1
ATOM 1363 N N . LEU A 1 189 ? -0.371 7.112 -4.531 1.00 92.06 189 LEU A N 1
ATOM 1364 C CA . LEU A 1 189 ? 0.374 7.455 -3.309 1.00 92.06 189 LEU A CA 1
ATOM 1365 C C . LEU A 1 189 ? 0.583 6.268 -2.353 1.00 92.06 189 LEU A C 1
ATOM 1367 O O . LEU A 1 189 ? 1.461 6.334 -1.500 1.00 92.06 189 LEU A O 1
ATOM 1371 N N . GLN A 1 190 ? -0.218 5.212 -2.485 1.00 93.44 190 GLN A N 1
ATOM 1372 C CA . GLN A 1 190 ? -0.256 4.048 -1.595 1.00 93.44 190 GLN A CA 1
ATOM 1373 C C . GLN A 1 190 ? 0.501 2.840 -2.158 1.00 93.44 190 GLN A C 1
ATOM 1375 O O . GLN A 1 190 ? 0.650 1.830 -1.482 1.00 93.44 190 GLN A O 1
ATOM 1380 N N . THR A 1 191 ? 0.939 2.911 -3.414 1.00 96.19 191 THR A N 1
ATOM 1381 C CA . THR A 1 191 ? 1.628 1.825 -4.112 1.00 96.19 191 THR A CA 1
ATOM 1382 C C . THR A 1 191 ? 3.044 2.261 -4.439 1.00 96.19 191 THR A C 1
ATOM 1384 O O . THR A 1 191 ? 3.259 3.295 -5.071 1.00 96.19 191 THR A O 1
ATOM 1387 N N . GLY A 1 192 ? 4.007 1.453 -4.023 1.00 97.44 192 GLY A N 1
ATOM 1388 C CA . GLY A 1 192 ? 5.414 1.634 -4.334 1.00 97.44 192 GLY A CA 1
ATOM 1389 C C . GLY A 1 192 ? 5.906 0.571 -5.299 1.00 97.44 192 GLY A C 1
ATOM 1390 O O . GLY A 1 192 ? 5.136 -0.225 -5.839 1.00 97.44 192 GLY A O 1
ATOM 1391 N N . PHE A 1 193 ? 7.219 0.542 -5.480 1.00 98.44 193 PHE A N 1
ATOM 1392 C CA . PHE A 1 193 ? 7.914 -0.516 -6.193 1.00 98.44 193 PHE A CA 1
ATOM 1393 C C . PHE A 1 193 ? 9.028 -1.093 -5.331 1.00 98.44 193 PHE A C 1
ATOM 1395 O O . PHE A 1 193 ? 9.667 -0.376 -4.561 1.00 98.44 193 PHE A O 1
ATOM 1402 N N . CYS A 1 194 ? 9.283 -2.390 -5.483 1.00 98.31 194 CYS A N 1
ATOM 1403 C CA . CYS A 1 194 ? 10.382 -3.048 -4.790 1.00 98.31 194 CYS A CA 1
ATOM 1404 C C . CYS A 1 194 ? 11.727 -2.573 -5.347 1.00 98.31 194 CYS A C 1
ATOM 1406 O O . CYS A 1 194 ? 12.132 -2.993 -6.435 1.00 98.31 194 CYS A O 1
ATOM 1408 N N . LEU A 1 195 ? 12.429 -1.720 -4.604 1.00 97.44 195 LEU A N 1
ATOM 1409 C CA . LEU A 1 195 ? 13.714 -1.139 -4.994 1.00 97.44 195 LEU A CA 1
ATOM 1410 C C . LEU A 1 195 ? 14.824 -1.549 -4.032 1.00 97.44 195 LEU A C 1
ATOM 1412 O O . LEU A 1 195 ? 14.640 -1.554 -2.817 1.00 97.44 195 LEU A O 1
ATOM 1416 N N . LYS A 1 196 ? 15.996 -1.859 -4.588 1.00 96.12 196 LYS A N 1
ATOM 1417 C CA . LYS A 1 196 ? 17.187 -2.281 -3.841 1.00 96.12 196 LYS A CA 1
ATOM 1418 C C . LYS A 1 196 ? 17.859 -1.078 -3.185 1.00 96.12 196 LYS A C 1
ATOM 1420 O O . LYS A 1 196 ? 18.075 -0.066 -3.852 1.00 96.12 196 LYS A O 1
ATOM 1425 N N . THR A 1 197 ? 18.254 -1.188 -1.921 1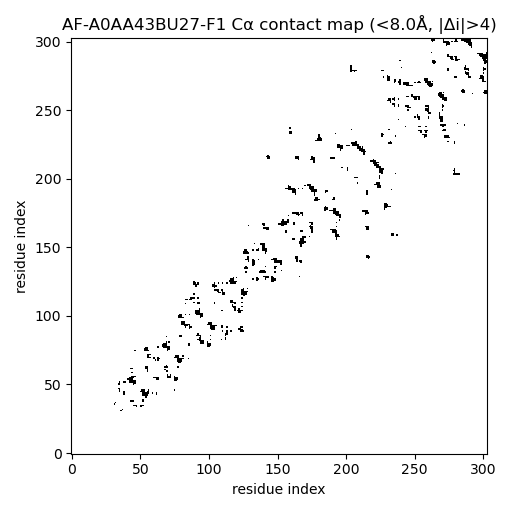.00 95.06 197 THR A N 1
ATOM 1426 C CA . THR A 1 197 ? 19.114 -0.181 -1.281 1.00 95.06 197 THR A CA 1
ATOM 1427 C C . THR A 1 197 ? 20.495 -0.120 -1.945 1.00 95.06 197 THR A C 1
ATOM 1429 O O . THR A 1 197 ? 21.028 -1.106 -2.459 1.00 95.06 197 THR A O 1
ATOM 1432 N N . THR A 1 198 ? 21.124 1.053 -1.928 1.00 91.94 198 THR A N 1
ATOM 1433 C CA . THR A 1 198 ? 22.406 1.313 -2.620 1.00 91.94 198 THR A CA 1
ATOM 1434 C C . THR A 1 198 ? 23.637 0.619 -2.018 1.00 91.94 198 THR A C 1
ATOM 1436 O O . THR A 1 198 ? 24.746 0.840 -2.504 1.00 91.94 198 THR A O 1
ATOM 1439 N N . GLY A 1 199 ? 23.485 -0.251 -1.010 1.00 76.69 199 GLY A N 1
ATOM 1440 C CA . GLY A 1 199 ? 24.573 -0.858 -0.220 1.00 76.69 199 GLY A CA 1
ATOM 1441 C C . GLY A 1 199 ? 25.636 -1.667 -0.990 1.00 76.69 199 GLY A C 1
ATOM 1442 O O . GLY A 1 199 ? 26.615 -2.101 -0.390 1.00 76.69 199 GLY A O 1
ATOM 1443 N N . GLY A 1 200 ? 25.484 -1.847 -2.305 1.00 73.38 200 GLY A N 1
ATOM 1444 C CA . GLY A 1 200 ? 26.480 -2.443 -3.207 1.00 73.38 200 GLY A CA 1
ATOM 1445 C C . GLY A 1 200 ? 26.653 -1.700 -4.537 1.00 73.38 200 GLY A C 1
ATOM 1446 O O . GLY A 1 200 ? 27.259 -2.243 -5.455 1.00 73.38 200 GLY A O 1
ATOM 1447 N N . GLY A 1 201 ? 26.125 -0.479 -4.653 1.00 88.69 201 GLY A N 1
ATOM 1448 C 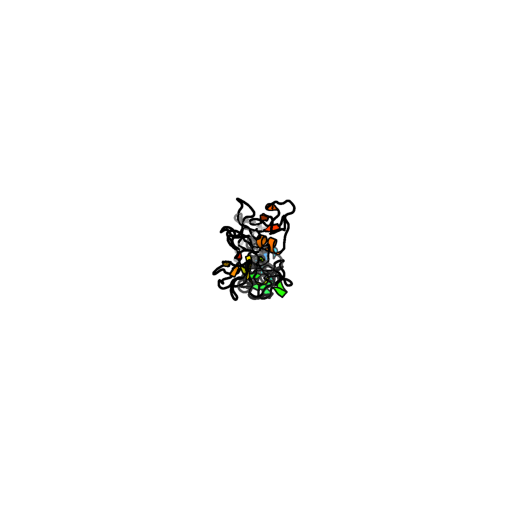CA . GLY A 1 201 ? 26.020 0.245 -5.917 1.00 88.69 201 GLY A CA 1
ATOM 1449 C C . GLY A 1 201 ? 24.802 -0.168 -6.746 1.00 88.69 201 GLY A C 1
ATOM 1450 O O . GLY A 1 201 ? 24.128 -1.162 -6.468 1.00 88.69 201 GLY A O 1
ATOM 1451 N N . CYS A 1 202 ? 24.517 0.648 -7.755 1.00 94.75 202 CYS A N 1
ATOM 1452 C CA . CYS A 1 202 ? 23.402 0.449 -8.665 1.00 94.75 202 CYS A CA 1
ATOM 1453 C C . CYS A 1 202 ? 23.862 -0.212 -9.960 1.00 94.75 202 CYS A C 1
ATOM 1455 O O . CYS A 1 202 ? 24.912 0.127 -10.505 1.00 94.75 202 CYS A O 1
ATOM 1457 N N . GLU A 1 203 ? 23.057 -1.153 -10.440 1.00 93.75 203 GLU A N 1
ATOM 1458 C CA . GLU A 1 203 ? 23.335 -1.977 -11.613 1.00 93.75 203 GLU A CA 1
ATOM 1459 C C . GLU A 1 203 ? 22.272 -1.716 -12.678 1.00 93.75 203 GLU A C 1
ATOM 1461 O O . GLU A 1 203 ? 21.142 -1.347 -12.366 1.00 93.75 203 GLU A O 1
ATOM 1466 N N . GLN A 1 204 ? 22.640 -1.907 -13.939 1.00 94.94 204 GLN A N 1
ATOM 1467 C CA . GLN A 1 204 ? 21.733 -1.782 -15.077 1.00 94.94 204 GLN A CA 1
ATOM 1468 C C . GLN A 1 204 ? 20.554 -2.774 -14.963 1.00 94.94 204 GLN A C 1
ATOM 1470 O O . GLN A 1 204 ? 20.776 -3.918 -14.561 1.00 94.94 204 GLN A O 1
ATOM 1475 N N . PRO A 1 205 ? 19.311 -2.393 -15.324 1.00 96.25 205 PRO A N 1
ATOM 1476 C CA . PRO A 1 205 ? 18.864 -1.070 -15.790 1.00 96.25 205 PRO A CA 1
ATOM 1477 C C . PRO A 1 205 ? 18.574 -0.059 -14.660 1.00 96.25 205 PRO A C 1
ATOM 1479 O O . PRO A 1 205 ? 18.259 1.102 -14.920 1.00 96.25 205 PRO A O 1
ATOM 1482 N N . TYR A 1 206 ? 18.672 -0.472 -13.396 1.00 96.81 206 TYR A N 1
ATOM 1483 C CA . TYR A 1 206 ? 18.369 0.338 -12.211 1.00 96.81 206 TYR A CA 1
ATOM 1484 C C . TYR A 1 206 ? 19.534 1.253 -11.808 1.00 96.81 206 TYR A C 1
ATOM 1486 O O . TYR A 1 206 ? 19.984 1.234 -10.664 1.00 96.81 206 TYR A O 1
ATOM 1494 N N . SER A 1 207 ? 20.064 2.039 -12.747 1.00 94.56 207 SER A N 1
ATOM 1495 C CA . SER A 1 207 ? 21.300 2.811 -12.559 1.00 94.56 207 SER A CA 1
ATOM 1496 C C . SER A 1 207 ? 21.128 4.154 -11.843 1.00 94.56 207 SER A C 1
ATOM 1498 O O . SER A 1 207 ? 22.119 4.846 -11.606 1.00 94.56 207 SER A O 1
ATOM 1500 N N . ILE A 1 208 ? 19.896 4.586 -11.569 1.00 95.00 208 ILE A N 1
ATOM 1501 C CA . ILE A 1 208 ? 19.617 5.900 -10.982 1.00 95.00 208 ILE A CA 1
ATOM 1502 C C . ILE A 1 208 ? 19.527 5.769 -9.466 1.00 95.00 208 ILE A C 1
ATOM 1504 O O . ILE A 1 208 ? 18.770 4.956 -8.947 1.00 95.00 208 ILE A O 1
ATOM 1508 N N . THR A 1 209 ? 20.284 6.595 -8.743 1.00 96.44 209 THR A N 1
ATOM 1509 C CA . THR A 1 209 ? 20.162 6.677 -7.286 1.00 96.44 209 THR A CA 1
ATOM 1510 C C . THR A 1 209 ? 19.005 7.592 -6.902 1.00 96.44 209 THR A C 1
ATOM 1512 O O . THR A 1 209 ? 19.106 8.814 -7.033 1.00 96.44 209 THR A O 1
ATOM 1515 N N . LEU A 1 210 ? 17.931 7.006 -6.382 1.00 96.00 210 LEU A N 1
ATOM 1516 C CA . LEU A 1 210 ? 16.822 7.723 -5.762 1.00 96.00 210 LEU A CA 1
ATOM 1517 C C . LEU A 1 210 ? 17.197 8.019 -4.313 1.00 96.00 210 LEU A C 1
ATOM 1519 O O . LEU A 1 210 ? 17.381 7.098 -3.522 1.00 96.00 210 LEU A O 1
ATOM 1523 N N . ARG A 1 211 ? 17.367 9.298 -3.978 1.00 94.94 211 ARG A N 1
ATOM 1524 C CA . ARG A 1 211 ? 17.964 9.701 -2.700 1.00 94.94 211 ARG A CA 1
ATOM 1525 C C . ARG A 1 211 ? 16.937 9.963 -1.616 1.00 94.94 211 ARG A C 1
ATOM 1527 O O . ARG A 1 211 ? 15.910 10.580 -1.897 1.00 94.94 211 ARG A O 1
ATOM 1534 N N . ALA A 1 212 ? 17.291 9.591 -0.389 1.00 94.69 212 ALA A N 1
ATOM 1535 C CA . ALA A 1 212 ? 16.561 9.914 0.833 1.00 94.69 212 ALA A CA 1
ATOM 1536 C C . ALA A 1 212 ? 15.043 9.699 0.696 1.00 94.69 212 ALA A C 1
ATOM 1538 O O . ALA A 1 212 ? 14.244 10.588 1.006 1.00 94.69 212 ALA A O 1
ATOM 1539 N N . ARG A 1 213 ? 14.639 8.519 0.215 1.00 94.94 213 ARG A N 1
ATOM 1540 C CA . ARG A 1 213 ? 13.228 8.129 0.115 1.00 94.94 213 ARG A CA 1
ATOM 1541 C C . ARG A 1 213 ? 12.840 7.288 1.340 1.00 94.94 213 ARG A C 1
ATOM 1543 O O . ARG A 1 213 ? 13.604 6.403 1.720 1.00 94.94 213 ARG A O 1
ATOM 1550 N N . PRO A 1 214 ? 11.691 7.532 1.982 1.00 94.75 214 PRO A N 1
ATOM 1551 C CA . PRO A 1 214 ? 11.133 6.569 2.925 1.00 94.75 214 PRO A CA 1
ATOM 1552 C C . PRO A 1 214 ? 10.563 5.358 2.169 1.00 94.75 214 PRO A C 1
ATOM 1554 O O . PRO A 1 214 ? 10.155 5.489 1.010 1.00 94.75 214 PRO A O 1
ATOM 1557 N N . SER A 1 215 ? 10.518 4.196 2.821 1.00 95.88 215 SER A N 1
ATOM 1558 C CA . SER A 1 215 ? 9.680 3.088 2.357 1.00 95.88 215 SER A CA 1
ATOM 1559 C C . SER A 1 215 ? 8.233 3.267 2.826 1.00 95.88 215 SER A C 1
ATOM 1561 O O . SER A 1 215 ? 7.959 4.042 3.748 1.00 95.88 215 SER A O 1
ATOM 1563 N N . LEU A 1 216 ? 7.303 2.553 2.193 1.00 96.00 216 LEU A N 1
ATOM 1564 C CA . LEU A 1 216 ? 5.890 2.552 2.572 1.00 96.00 216 LEU A CA 1
ATOM 1565 C C . LEU A 1 216 ? 5.637 1.844 3.910 1.00 96.00 216 LEU A C 1
ATOM 1567 O O . LEU A 1 216 ? 4.698 2.211 4.605 1.00 96.00 216 LEU A O 1
ATOM 1571 N N . SER A 1 217 ? 6.508 0.921 4.334 1.00 94.75 217 SER A N 1
ATOM 1572 C CA . SER A 1 217 ? 6.452 0.330 5.685 1.00 94.75 217 SER A CA 1
ATOM 1573 C C . SER A 1 217 ? 7.040 1.208 6.783 1.00 94.75 217 SER A C 1
ATOM 1575 O O . SER A 1 217 ? 7.108 0.792 7.940 1.00 94.75 217 SER A O 1
ATOM 1577 N N . GLY A 1 218 ? 7.439 2.431 6.440 1.00 87.19 218 GLY A N 1
ATOM 1578 C CA . GLY A 1 218 ? 8.095 3.339 7.360 1.00 87.19 218 GLY A CA 1
ATOM 1579 C C . GLY A 1 218 ? 9.566 2.990 7.580 1.00 87.19 218 GLY A C 1
ATOM 1580 O O . GLY A 1 218 ? 10.066 1.920 7.247 1.00 87.19 218 GLY A O 1
ATOM 1581 N N . GLY A 1 219 ? 10.300 3.950 8.132 1.00 83.69 219 GLY A N 1
ATOM 1582 C CA . GLY A 1 219 ? 11.742 3.842 8.320 1.00 83.69 219 GLY A CA 1
ATOM 1583 C C . GLY A 1 219 ? 12.440 5.169 8.069 1.00 83.69 219 GLY A C 1
ATOM 1584 O O . GLY A 1 219 ? 11.840 6.141 7.603 1.00 83.69 219 GLY A O 1
ATOM 1585 N N . LEU A 1 220 ? 13.728 5.223 8.406 1.00 88.69 220 LEU A N 1
ATOM 1586 C CA . LEU A 1 220 ? 14.538 6.378 8.040 1.00 88.69 220 LEU A CA 1
ATOM 1587 C C . LEU A 1 220 ? 14.710 6.409 6.516 1.00 88.69 220 LEU A C 1
ATOM 1589 O O . LEU A 1 220 ? 14.860 5.349 5.913 1.00 88.69 220 LEU A O 1
ATOM 1593 N N . PRO A 1 221 ? 14.709 7.594 5.884 1.00 94.12 221 PRO A N 1
ATOM 1594 C CA . PRO A 1 221 ? 14.923 7.671 4.450 1.00 94.12 221 PRO A CA 1
ATOM 1595 C C . PRO A 1 221 ? 16.284 7.097 4.034 1.00 94.12 221 PRO A C 1
ATOM 1597 O O . PRO A 1 221 ? 17.314 7.456 4.609 1.00 94.12 221 PRO A O 1
ATOM 1600 N N . GLU A 1 222 ? 16.283 6.253 3.005 1.00 95.06 222 GLU A N 1
ATOM 1601 C CA . GLU A 1 222 ? 17.473 5.597 2.447 1.00 95.06 222 GLU A CA 1
ATOM 1602 C C . GLU A 1 222 ? 17.653 5.947 0.959 1.00 95.06 222 GLU A C 1
ATOM 1604 O O . GLU A 1 222 ? 16.776 6.539 0.321 1.00 95.06 222 GLU A O 1
ATOM 1609 N N . ASP A 1 223 ? 18.815 5.592 0.405 1.00 96.50 223 ASP A N 1
ATOM 1610 C CA . ASP A 1 223 ? 19.114 5.729 -1.020 1.00 96.50 223 ASP A CA 1
ATOM 1611 C C . ASP A 1 223 ? 18.873 4.387 -1.734 1.00 96.50 223 ASP A C 1
ATOM 1613 O O . ASP A 1 223 ? 19.427 3.354 -1.332 1.00 96.50 223 ASP A O 1
ATOM 1617 N N . TYR A 1 224 ? 18.125 4.415 -2.838 1.00 97.25 224 TYR A N 1
ATOM 1618 C CA . TYR A 1 224 ? 17.721 3.235 -3.610 1.00 97.25 224 TYR A CA 1
ATOM 1619 C C . TYR A 1 224 ? 18.213 3.272 -5.051 1.00 97.25 224 TYR A C 1
ATOM 1621 O O . TYR A 1 224 ? 18.425 4.336 -5.631 1.00 97.25 224 TYR A O 1
ATOM 1629 N N . CYS A 1 225 ? 18.347 2.093 -5.644 1.00 97.62 225 CYS A N 1
ATOM 1630 C CA . CYS A 1 225 ? 18.587 1.916 -7.066 1.00 97.62 225 CYS A CA 1
ATOM 1631 C C . CYS A 1 225 ? 17.256 1.806 -7.803 1.00 97.62 225 CYS A C 1
ATOM 1633 O O . CYS A 1 225 ? 16.470 0.891 -7.556 1.00 97.62 225 CYS A O 1
ATOM 1635 N N . GLY A 1 226 ? 17.018 2.751 -8.702 1.00 96.56 226 GLY A N 1
ATOM 1636 C CA . GLY A 1 226 ? 15.806 2.855 -9.493 1.00 96.56 226 GLY A CA 1
ATOM 1637 C C . GLY A 1 226 ? 16.100 3.234 -10.937 1.00 96.56 226 GLY A C 1
ATOM 1638 O O . GLY A 1 226 ? 17.233 3.175 -11.419 1.00 96.56 226 GLY A O 1
ATOM 1639 N N . ILE A 1 227 ? 15.040 3.614 -11.634 1.00 97.56 227 ILE A N 1
ATOM 1640 C CA . ILE A 1 227 ? 15.056 3.975 -13.052 1.00 97.56 227 ILE A CA 1
ATOM 1641 C C . ILE A 1 227 ? 14.978 5.493 -13.228 1.00 97.56 227 ILE A C 1
ATOM 1643 O O . ILE A 1 227 ? 14.842 6.244 -12.263 1.00 97.56 227 ILE A O 1
ATOM 1647 N N . ASN A 1 228 ? 15.070 5.952 -14.473 1.00 96.69 228 ASN A N 1
ATOM 1648 C CA . ASN A 1 228 ? 14.849 7.354 -14.795 1.00 96.69 228 ASN A CA 1
ATOM 1649 C C . ASN A 1 228 ? 13.344 7.675 -14.783 1.00 96.69 228 ASN A C 1
ATOM 1651 O O . ASN A 1 228 ? 12.658 7.455 -15.780 1.00 96.69 228 ASN A O 1
ATOM 1655 N N . GLU A 1 229 ? 12.865 8.208 -13.657 1.00 97.12 229 GLU A N 1
ATOM 1656 C CA . GLU A 1 229 ? 11.458 8.555 -13.386 1.00 97.12 229 GLU A CA 1
ATOM 1657 C C . GLU A 1 229 ? 10.857 9.565 -14.390 1.00 97.12 229 GLU A C 1
ATOM 1659 O O . GLU A 1 229 ? 9.642 9.679 -14.511 1.00 97.12 229 GLU A O 1
ATOM 1664 N N . GLU A 1 230 ? 11.674 10.281 -15.165 1.00 96.38 230 GLU A N 1
ATOM 1665 C CA . GLU A 1 230 ? 11.182 11.207 -16.197 1.00 96.38 230 GLU A CA 1
ATOM 1666 C C . GLU A 1 230 ? 10.907 10.526 -17.550 1.00 96.38 230 GLU A C 1
ATOM 1668 O O . GLU A 1 230 ? 10.172 11.067 -18.376 1.00 96.38 230 GLU A O 1
ATOM 1673 N N . LEU A 1 231 ? 11.482 9.341 -17.791 1.00 95.75 231 LEU A N 1
ATOM 1674 C CA . LEU A 1 231 ? 11.421 8.652 -19.089 1.00 95.75 231 LEU A CA 1
ATOM 1675 C C . LEU A 1 231 ? 10.724 7.293 -19.028 1.00 95.75 231 LEU A C 1
ATOM 1677 O O . LEU A 1 231 ? 10.088 6.895 -20.003 1.00 95.75 231 LEU A O 1
ATOM 1681 N N . ALA A 1 232 ? 10.819 6.585 -17.903 1.00 97.12 232 ALA A N 1
ATOM 1682 C CA . ALA A 1 232 ? 10.402 5.194 -17.799 1.00 97.12 232 ALA A CA 1
ATOM 1683 C C . ALA A 1 232 ? 9.644 4.897 -16.503 1.00 97.12 232 ALA A C 1
ATOM 1685 O O . ALA A 1 232 ? 9.886 5.503 -15.460 1.00 97.12 232 ALA A O 1
ATOM 1686 N N . THR A 1 233 ? 8.770 3.896 -16.573 1.00 98.25 233 THR A N 1
ATOM 1687 C CA . THR A 1 233 ? 8.119 3.254 -15.430 1.00 98.25 233 THR A CA 1
ATOM 1688 C C . THR A 1 233 ? 8.649 1.836 -15.245 1.00 98.25 233 THR A C 1
ATOM 1690 O O . THR A 1 233 ? 9.159 1.202 -16.176 1.00 98.25 233 THR A O 1
ATOM 1693 N N . CYS A 1 234 ? 8.548 1.328 -14.018 1.00 98.44 234 CYS A N 1
ATOM 1694 C CA . CYS A 1 234 ? 9.043 0.004 -13.655 1.00 98.44 234 CYS A CA 1
ATOM 1695 C C . CYS A 1 234 ? 8.421 -1.111 -14.506 1.00 98.44 234 CYS A C 1
ATOM 1697 O O . CYS A 1 234 ? 9.102 -2.063 -14.886 1.00 98.44 234 CYS A O 1
ATOM 1699 N N . GLU A 1 235 ? 7.142 -0.995 -14.848 1.00 98.31 235 GLU A N 1
ATOM 1700 C CA . GLU A 1 235 ? 6.416 -1.965 -15.661 1.00 98.31 235 GLU A CA 1
ATOM 1701 C C . GLU A 1 235 ? 6.954 -2.018 -17.089 1.00 98.31 235 GLU A C 1
ATOM 1703 O O . GLU A 1 235 ? 7.115 -3.110 -17.632 1.00 98.31 235 GLU A O 1
ATOM 1708 N N . ALA A 1 236 ? 7.291 -0.869 -17.685 1.00 98.12 236 ALA A N 1
ATOM 1709 C CA . ALA A 1 236 ? 7.882 -0.823 -19.019 1.00 98.12 236 ALA A CA 1
ATOM 1710 C C . ALA A 1 236 ? 9.303 -1.413 -19.024 1.00 98.12 236 ALA A C 1
ATOM 1712 O O . ALA A 1 236 ? 9.654 -2.186 -19.918 1.00 98.12 236 ALA A O 1
ATOM 1713 N N . VAL A 1 237 ? 10.089 -1.144 -17.976 1.00 98.19 237 VAL A N 1
ATOM 1714 C CA . VAL A 1 237 ? 11.417 -1.755 -17.787 1.00 98.19 237 VAL A CA 1
ATOM 1715 C C . VAL A 1 237 ? 11.311 -3.270 -17.656 1.00 98.19 237 VAL A C 1
ATOM 1717 O O . VAL A 1 237 ? 12.008 -4.014 -18.351 1.00 98.19 237 VAL A O 1
ATOM 1720 N N . ARG A 1 238 ? 10.382 -3.756 -16.827 1.00 97.81 238 ARG A N 1
ATOM 1721 C CA . ARG A 1 238 ? 10.116 -5.192 -16.682 1.00 97.81 238 ARG A CA 1
ATOM 1722 C C . ARG A 1 238 ? 9.601 -5.826 -17.969 1.00 97.81 238 ARG A C 1
ATOM 1724 O O . ARG A 1 238 ? 9.944 -6.979 -18.228 1.00 97.81 238 ARG A O 1
ATOM 1731 N N . ALA A 1 239 ? 8.821 -5.114 -18.781 1.00 98.00 239 ALA A N 1
ATOM 1732 C CA . ALA A 1 239 ? 8.343 -5.623 -20.066 1.00 98.00 239 ALA A CA 1
ATOM 1733 C C . ALA A 1 239 ? 9.503 -5.961 -21.008 1.00 98.00 239 ALA A C 1
ATOM 1735 O O . ALA A 1 239 ? 9.490 -7.023 -21.630 1.00 98.00 239 ALA A O 1
ATOM 1736 N N . LEU A 1 240 ? 10.535 -5.112 -21.048 1.00 97.38 240 LEU A N 1
ATOM 1737 C CA . LEU A 1 240 ? 11.746 -5.387 -21.819 1.00 97.38 240 LEU A CA 1
ATOM 1738 C C . LEU A 1 240 ? 12.541 -6.558 -21.230 1.00 97.38 240 LEU A C 1
ATOM 1740 O O . LEU A 1 240 ? 12.895 -7.482 -21.959 1.00 97.38 240 LEU A O 1
ATOM 1744 N N . LEU A 1 241 ? 12.762 -6.566 -19.909 1.00 96.62 241 LEU A N 1
ATOM 1745 C CA . LEU A 1 241 ? 13.491 -7.640 -19.211 1.00 96.62 241 LEU A CA 1
ATOM 1746 C C . LEU A 1 241 ? 12.834 -9.017 -19.382 1.00 96.62 241 LEU A C 1
ATOM 1748 O O . LEU A 1 241 ? 13.516 -10.036 -19.437 1.00 96.62 241 LEU A O 1
ATOM 1752 N N . THR A 1 242 ? 11.507 -9.050 -19.484 1.00 96.44 242 THR A N 1
ATOM 1753 C CA . THR A 1 242 ? 10.723 -10.275 -19.698 1.00 96.44 242 THR A CA 1
ATOM 1754 C C . THR A 1 242 ? 10.377 -10.519 -21.168 1.00 96.44 242 THR A C 1
ATOM 1756 O O . THR A 1 242 ? 9.663 -11.471 -21.481 1.00 96.44 242 THR A O 1
ATOM 1759 N N . ASN A 1 243 ? 10.934 -9.714 -22.083 1.00 95.44 243 ASN A N 1
ATOM 1760 C CA . ASN A 1 243 ? 10.812 -9.870 -23.531 1.00 95.44 243 ASN A CA 1
ATOM 1761 C C . ASN A 1 243 ? 9.349 -9.892 -24.026 1.00 95.44 243 ASN A C 1
ATOM 1763 O O . ASN A 1 243 ? 8.984 -10.669 -24.916 1.00 95.44 243 ASN A O 1
ATOM 1767 N N . VAL A 1 244 ? 8.503 -9.037 -23.444 1.00 97.44 244 VAL A N 1
ATOM 1768 C CA . VAL A 1 244 ? 7.094 -8.875 -23.830 1.00 97.44 244 VAL A CA 1
ATOM 1769 C C . VAL A 1 244 ? 6.995 -8.377 -25.273 1.00 97.44 244 VAL A C 1
ATOM 1771 O O . VAL A 1 244 ? 7.771 -7.528 -25.724 1.00 97.44 244 VAL A O 1
ATOM 1774 N N . ARG A 1 245 ? 6.027 -8.922 -26.016 1.00 97.31 245 ARG A N 1
ATOM 1775 C CA . ARG A 1 245 ? 5.768 -8.588 -27.421 1.00 97.31 245 ARG A CA 1
ATOM 1776 C C . ARG A 1 245 ? 4.521 -7.715 -27.547 1.00 97.31 245 ARG A C 1
ATOM 1778 O O . ARG A 1 245 ? 3.552 -7.933 -26.832 1.00 97.31 245 ARG A O 1
ATOM 1785 N N . CYS A 1 246 ? 4.550 -6.802 -28.506 1.00 97.00 246 CYS A N 1
ATOM 1786 C CA . CYS A 1 246 ? 3.433 -5.948 -28.918 1.00 97.00 246 CYS A CA 1
ATOM 1787 C C . CYS A 1 246 ? 3.045 -6.325 -30.352 1.00 97.00 246 CYS A C 1
ATOM 1789 O O . CYS A 1 246 ? 3.590 -5.802 -31.323 1.00 97.00 246 CYS A O 1
ATOM 1791 N N . GLU A 1 247 ? 2.204 -7.346 -30.499 1.00 94.62 247 GLU A N 1
ATOM 1792 C CA . GLU A 1 247 ? 1.988 -8.043 -31.773 1.00 94.62 247 GLU A CA 1
ATOM 1793 C C . GLU A 1 247 ? 1.479 -7.134 -32.897 1.00 94.62 247 GLU A C 1
ATOM 1795 O O . GLU A 1 247 ? 1.902 -7.297 -34.045 1.00 94.62 247 GLU A O 1
ATOM 1800 N N . GLY A 1 248 ? 0.623 -6.168 -32.571 1.00 93.19 248 GLY A N 1
ATOM 1801 C CA . GLY A 1 248 ? 0.076 -5.183 -33.502 1.00 93.19 248 GLY A CA 1
ATOM 1802 C C . GLY A 1 248 ? 1.026 -4.031 -33.836 1.00 93.19 248 GLY A C 1
ATOM 1803 O O . GLY A 1 248 ? 0.699 -3.218 -34.703 1.00 93.19 248 GLY A O 1
ATOM 1804 N N . GLY A 1 249 ? 2.208 -3.973 -33.216 1.00 94.50 249 GLY A N 1
ATOM 1805 C CA . GLY A 1 249 ? 3.201 -2.930 -33.468 1.00 94.50 249 GLY A CA 1
ATOM 1806 C C . GLY A 1 249 ? 2.861 -1.577 -32.833 1.00 94.50 249 GLY A C 1
ATOM 1807 O O . GLY A 1 249 ? 3.458 -0.574 -33.223 1.00 94.50 249 GLY A O 1
ATOM 1808 N N . ALA A 1 250 ? 1.896 -1.517 -31.909 1.00 94.62 250 ALA A N 1
ATOM 1809 C CA . ALA A 1 250 ? 1.431 -0.273 -31.303 1.00 94.62 250 ALA A CA 1
ATOM 1810 C C . ALA A 1 250 ? 1.936 -0.095 -29.862 1.00 94.62 250 ALA A C 1
ATOM 1812 O O . ALA A 1 250 ? 1.963 -1.038 -29.072 1.00 94.62 250 ALA A O 1
ATOM 1813 N N . ASP A 1 251 ? 2.279 1.143 -29.492 1.00 95.25 251 ASP A N 1
ATOM 1814 C CA . ASP A 1 251 ? 2.791 1.480 -28.152 1.00 95.25 251 ASP A CA 1
ATOM 1815 C C . ASP A 1 251 ? 1.786 1.140 -27.046 1.00 95.25 251 ASP A C 1
ATOM 1817 O O . ASP A 1 251 ? 2.171 0.699 -25.969 1.00 95.25 251 ASP A O 1
ATOM 1821 N N . GLN A 1 252 ? 0.487 1.245 -27.336 1.00 96.12 252 GLN A N 1
ATOM 1822 C CA . GLN A 1 252 ? -0.594 0.949 -26.393 1.00 96.12 252 GLN A CA 1
ATOM 1823 C C . GLN A 1 252 ? -0.674 -0.532 -25.993 1.00 96.12 252 GLN A C 1
ATOM 1825 O O . GLN A 1 252 ? -1.346 -0.858 -25.018 1.00 96.12 252 GLN A O 1
ATOM 1830 N N . GLU A 1 253 ? -0.014 -1.428 -26.729 1.00 97.38 253 GLU A N 1
ATOM 1831 C CA . GLU A 1 253 ? 0.106 -2.844 -26.360 1.00 97.38 253 GLU A CA 1
ATOM 1832 C C . GLU A 1 253 ? 1.177 -3.078 -25.285 1.00 97.38 253 GLU A C 1
ATOM 1834 O O . GLU A 1 253 ? 1.237 -4.154 -24.692 1.00 97.38 253 GLU A O 1
ATOM 1839 N N . CYS A 1 254 ? 2.018 -2.077 -25.023 1.00 98.00 254 CYS A N 1
ATOM 1840 C CA . CYS A 1 254 ? 3.043 -2.108 -23.991 1.00 98.00 254 CYS A CA 1
ATOM 1841 C C . CYS A 1 254 ? 2.577 -1.401 -22.711 1.00 98.00 254 CYS A C 1
ATOM 1843 O O . CYS A 1 254 ? 1.685 -0.549 -22.772 1.00 98.00 254 CYS A O 1
ATOM 1845 N N . PRO A 1 255 ? 3.180 -1.713 -21.543 1.00 97.94 255 PRO A N 1
ATOM 1846 C CA . PRO A 1 255 ? 2.774 -1.112 -20.277 1.00 97.94 255 PRO A CA 1
ATOM 1847 C C . PRO A 1 255 ? 2.836 0.412 -20.304 1.00 97.94 255 PRO A C 1
ATOM 1849 O O . PRO A 1 255 ? 3.899 1.016 -20.416 1.00 97.94 255 PRO A O 1
ATOM 1852 N N . GLN A 1 256 ? 1.666 1.028 -20.206 1.00 96.75 256 GLN A N 1
ATOM 1853 C CA . GLN A 1 256 ? 1.522 2.474 -20.148 1.00 96.75 256 GLN A CA 1
ATOM 1854 C C . GLN A 1 256 ? 1.875 2.985 -18.745 1.00 96.75 256 GLN A C 1
ATOM 1856 O O . GLN A 1 256 ? 1.740 2.231 -17.781 1.00 96.75 256 GLN A O 1
ATOM 1861 N N . PRO A 1 257 ? 2.307 4.251 -18.605 1.00 96.25 257 PRO A N 1
ATOM 1862 C CA . PRO A 1 257 ? 2.373 5.299 -19.635 1.00 96.25 257 PRO A CA 1
ATOM 1863 C C . PRO A 1 257 ? 3.664 5.345 -20.470 1.00 96.25 257 PRO A C 1
ATOM 1865 O O . PRO A 1 257 ? 3.720 6.111 -21.424 1.00 96.25 257 PRO A O 1
ATOM 1868 N N . SER A 1 258 ? 4.700 4.570 -20.128 1.00 96.25 258 SER A N 1
ATOM 1869 C CA . SER A 1 258 ? 6.047 4.745 -20.709 1.00 96.25 258 SER A CA 1
ATOM 1870 C C . SER A 1 258 ? 6.499 3.650 -21.686 1.00 96.25 258 SER A C 1
ATOM 1872 O O . SER A 1 258 ? 7.586 3.739 -22.259 1.00 96.25 258 SER A O 1
ATOM 1874 N N . GLY A 1 259 ? 5.691 2.606 -21.873 1.00 97.06 259 GLY A N 1
ATOM 1875 C CA . GLY A 1 259 ? 5.992 1.491 -22.762 1.00 97.06 259 GLY A CA 1
ATOM 1876 C C . GLY A 1 259 ? 5.882 1.868 -24.237 1.00 97.06 259 GLY A C 1
ATOM 1877 O O . GLY A 1 259 ? 4.880 2.429 -24.678 1.00 97.06 259 GLY A O 1
ATOM 1878 N N . LEU A 1 260 ? 6.904 1.493 -25.001 1.00 96.50 260 LEU A N 1
ATOM 1879 C CA . LEU A 1 260 ? 7.038 1.714 -26.438 1.00 96.50 260 LEU A CA 1
ATOM 1880 C C . LEU A 1 260 ? 7.170 0.375 -27.160 1.00 96.50 260 LEU A C 1
ATOM 1882 O O . LEU A 1 260 ? 7.906 -0.503 -26.717 1.00 96.50 260 LEU A O 1
ATOM 1886 N N . CYS A 1 261 ? 6.522 0.228 -28.308 1.00 96.44 261 CYS A N 1
ATOM 1887 C CA . CYS A 1 261 ? 6.660 -0.932 -29.174 1.00 96.44 261 CYS A CA 1
ATOM 1888 C C . CYS A 1 261 ? 7.703 -0.661 -30.261 1.00 96.44 261 CYS A C 1
ATOM 1890 O O . CYS A 1 261 ? 7.449 0.081 -31.213 1.00 96.44 261 CYS A O 1
ATOM 1892 N N . ARG A 1 262 ? 8.904 -1.228 -30.137 1.00 94.81 262 ARG A N 1
ATOM 1893 C CA . ARG A 1 262 ? 10.011 -0.970 -31.076 1.00 94.81 262 ARG A CA 1
ATOM 1894 C C . ARG A 1 262 ? 10.734 -2.254 -31.471 1.00 94.81 262 ARG A C 1
ATOM 1896 O O . ARG A 1 262 ? 10.467 -3.338 -30.949 1.00 94.81 262 ARG A O 1
ATOM 1903 N N . GLN A 1 263 ? 11.647 -2.125 -32.428 1.00 93.62 263 GLN A N 1
ATOM 1904 C CA . GLN A 1 263 ? 12.607 -3.169 -32.761 1.00 93.62 263 GLN A CA 1
ATOM 1905 C C . GLN A 1 263 ? 13.773 -3.106 -31.768 1.00 93.62 263 GLN A C 1
ATOM 1907 O O . GLN A 1 263 ? 14.397 -2.060 -31.623 1.00 93.62 263 GLN A O 1
ATOM 1912 N N . VAL A 1 264 ? 14.073 -4.213 -31.091 1.00 93.12 264 VAL A N 1
ATOM 1913 C CA . VAL A 1 264 ? 15.190 -4.318 -30.143 1.00 93.12 264 VAL A CA 1
ATOM 1914 C C . VAL A 1 264 ? 16.262 -5.226 -30.744 1.00 93.12 264 VAL A C 1
ATOM 1916 O O . VAL A 1 264 ? 16.102 -6.448 -30.816 1.00 93.12 264 VAL A O 1
ATOM 1919 N N . GLY A 1 265 ? 17.334 -4.630 -31.267 1.00 88.88 265 GLY A N 1
ATOM 1920 C CA . GLY A 1 265 ? 18.308 -5.304 -32.127 1.00 88.88 265 GLY A CA 1
ATOM 1921 C C . GLY A 1 265 ? 17.663 -5.881 -33.389 1.00 88.88 265 GLY A C 1
ATOM 1922 O O . GLY A 1 265 ? 17.258 -5.151 -34.284 1.00 88.88 265 GLY A O 1
ATOM 1923 N N . SER A 1 266 ? 17.577 -7.210 -33.471 1.00 89.56 266 SER A N 1
ATOM 1924 C CA . SER A 1 266 ? 16.887 -7.930 -34.555 1.00 89.56 266 SER A CA 1
ATOM 1925 C C . SER A 1 266 ? 15.488 -8.421 -34.167 1.00 89.56 266 SER A C 1
ATOM 1927 O O . SER A 1 266 ? 14.847 -9.140 -34.935 1.00 89.56 266 SER A O 1
ATOM 1929 N N . LEU A 1 267 ? 15.021 -8.086 -32.961 1.00 91.50 267 LEU A N 1
ATOM 1930 C CA . LEU A 1 267 ? 13.735 -8.520 -32.432 1.00 91.50 267 LEU A CA 1
ATOM 1931 C C . LEU A 1 267 ? 12.672 -7.459 -32.707 1.00 91.50 267 LEU A C 1
ATOM 1933 O O . LEU A 1 267 ? 12.585 -6.459 -32.002 1.00 91.50 267 LEU A O 1
ATOM 1937 N N . ASP A 1 268 ? 11.823 -7.706 -33.698 1.00 92.38 268 ASP A N 1
ATOM 1938 C CA . ASP A 1 268 ? 10.698 -6.819 -34.007 1.00 92.38 268 ASP A CA 1
ATOM 1939 C C . ASP A 1 268 ? 9.608 -6.901 -32.938 1.00 92.38 268 ASP A C 1
ATOM 1941 O O . ASP A 1 268 ? 9.385 -7.976 -32.367 1.00 92.38 268 ASP A O 1
ATOM 1945 N N . ASN A 1 269 ? 8.873 -5.803 -32.739 1.00 94.69 269 ASN A N 1
ATOM 1946 C CA . ASN A 1 269 ? 7.686 -5.740 -31.886 1.00 94.69 269 ASN A CA 1
ATOM 1947 C C . ASN A 1 269 ? 7.973 -6.190 -30.445 1.00 94.69 269 ASN A C 1
ATOM 1949 O O . ASN A 1 269 ? 7.406 -7.175 -29.948 1.00 94.69 269 ASN A O 1
ATOM 1953 N N . ARG A 1 270 ? 8.909 -5.505 -29.785 1.00 96.38 270 ARG A N 1
ATOM 1954 C CA . ARG A 1 270 ? 9.199 -5.663 -28.357 1.00 96.38 270 ARG A CA 1
ATOM 1955 C C . ARG A 1 270 ? 8.797 -4.428 -27.584 1.00 96.38 270 ARG A C 1
ATOM 1957 O O . ARG A 1 270 ? 9.022 -3.306 -28.035 1.00 96.38 270 ARG A O 1
ATOM 1964 N N . CYS A 1 271 ? 8.243 -4.669 -26.403 1.00 97.81 271 CYS A N 1
ATOM 1965 C CA . CYS A 1 271 ? 8.016 -3.610 -25.446 1.00 97.81 271 CYS A CA 1
ATOM 1966 C C . CYS A 1 271 ? 9.346 -3.174 -24.844 1.00 97.81 271 CYS A C 1
ATOM 1968 O O . CYS A 1 271 ? 10.068 -3.970 -24.250 1.00 97.81 271 CYS A O 1
ATOM 1970 N N . THR A 1 272 ? 9.654 -1.904 -25.037 1.00 96.81 272 THR A N 1
ATOM 1971 C CA . THR A 1 272 ? 10.820 -1.197 -24.523 1.00 96.81 272 THR A CA 1
ATOM 1972 C C . THR A 1 272 ? 10.366 0.136 -23.925 1.00 96.81 272 THR A C 1
ATOM 1974 O O . THR A 1 272 ? 9.169 0.379 -23.776 1.00 96.81 272 THR A O 1
ATOM 1977 N N . TYR A 1 273 ? 11.301 0.984 -23.527 1.00 96.94 273 TYR A N 1
ATOM 1978 C CA . TYR A 1 273 ? 11.048 2.256 -22.866 1.00 96.94 273 TYR A CA 1
ATOM 1979 C C . TYR A 1 273 ? 12.097 3.285 -23.279 1.00 96.94 273 TYR A C 1
ATOM 1981 O O . TYR A 1 273 ? 13.180 2.933 -23.759 1.00 96.94 273 TYR A O 1
ATOM 1989 N N . ALA A 1 274 ? 11.756 4.560 -23.100 1.00 96.00 274 ALA A N 1
ATOM 1990 C CA . ALA A 1 274 ? 12.652 5.662 -23.410 1.00 96.00 274 ALA A CA 1
ATOM 1991 C C . ALA A 1 274 ? 13.856 5.693 -22.458 1.00 96.00 274 ALA A C 1
ATOM 1993 O O . ALA A 1 274 ? 13.742 5.405 -21.265 1.00 96.00 274 ALA A O 1
ATOM 1994 N N . CYS A 1 275 ? 15.011 6.088 -22.974 1.00 95.19 275 CYS A N 1
ATOM 1995 C CA . CYS A 1 275 ? 16.254 6.187 -22.216 1.00 95.19 275 CYS A CA 1
ATOM 1996 C C . CYS A 1 275 ? 16.989 7.479 -22.578 1.00 95.19 275 CYS A C 1
ATOM 1998 O O . CYS A 1 275 ? 16.710 8.097 -23.596 1.00 95.19 275 CYS A O 1
ATOM 2000 N N . GLY A 1 276 ? 17.922 7.905 -21.727 1.00 92.25 276 GLY A N 1
ATOM 2001 C CA . GLY A 1 276 ? 18.839 9.012 -22.027 1.00 92.25 276 GLY A CA 1
ATOM 2002 C C . GLY A 1 276 ? 20.317 8.620 -21.993 1.00 92.25 276 GLY A C 1
ATOM 2003 O O . GLY A 1 276 ? 21.183 9.448 -22.259 1.00 92.25 276 GLY A O 1
ATOM 2004 N N . LEU A 1 277 ? 20.633 7.385 -21.590 1.00 92.69 277 LEU A N 1
ATOM 2005 C CA . LEU A 1 277 ? 21.985 6.826 -21.628 1.00 92.69 277 LEU A CA 1
ATOM 2006 C C . LEU A 1 277 ? 21.949 5.291 -21.535 1.00 92.69 277 LEU A C 1
ATOM 2008 O O . LEU A 1 277 ? 21.065 4.754 -20.866 1.00 92.69 277 LEU A O 1
ATOM 2012 N N . PRO A 1 278 ? 22.940 4.578 -22.108 1.00 92.62 278 PRO A N 1
ATOM 2013 C CA . PRO A 1 278 ? 22.970 3.110 -22.127 1.00 92.62 278 PRO A CA 1
ATOM 2014 C C . PRO A 1 278 ? 22.874 2.441 -20.750 1.00 92.62 278 PRO A C 1
ATOM 2016 O O . PRO A 1 278 ? 22.290 1.376 -20.622 1.00 92.62 278 PRO A O 1
ATOM 2019 N N . ALA A 1 279 ? 23.376 3.075 -19.682 1.00 94.00 279 ALA A N 1
ATOM 2020 C CA . ALA A 1 279 ? 23.265 2.505 -18.337 1.00 94.00 279 ALA A CA 1
ATOM 2021 C C . ALA A 1 279 ? 21.835 2.454 -17.766 1.00 94.00 279 ALA A C 1
ATOM 2023 O O . ALA A 1 279 ? 21.610 1.765 -16.779 1.00 94.00 279 ALA A O 1
ATOM 2024 N N . GLN A 1 280 ? 20.869 3.128 -18.391 1.00 95.50 280 GLN A N 1
ATOM 2025 C CA . GLN A 1 280 ? 19.450 3.013 -18.032 1.00 95.50 280 GLN A CA 1
ATOM 2026 C C . GLN A 1 280 ? 18.783 1.790 -18.679 1.00 95.50 280 GLN A C 1
ATOM 2028 O O . GLN A 1 280 ? 17.617 1.504 -18.405 1.00 95.50 280 GLN A O 1
ATOM 2033 N N . CYS A 1 281 ? 19.504 1.081 -19.544 1.00 96.88 281 CYS A N 1
ATOM 2034 C CA . CYS A 1 281 ? 19.025 -0.075 -20.281 1.00 96.88 281 CYS A CA 1
ATOM 2035 C C . CYS A 1 281 ? 19.561 -1.383 -19.685 1.00 96.88 281 CYS A C 1
ATOM 2037 O O . CYS A 1 281 ? 20.491 -1.334 -18.879 1.00 96.88 281 CYS A O 1
ATOM 2039 N N . PRO A 1 282 ? 18.961 -2.550 -19.996 1.00 96.56 282 PRO A N 1
ATOM 2040 C CA . PRO A 1 282 ? 19.462 -3.842 -19.524 1.00 96.56 282 PRO A CA 1
ATOM 2041 C C . PRO A 1 282 ? 20.918 -4.083 -19.937 1.00 96.56 282 PRO A C 1
ATOM 2043 O O . PRO A 1 282 ? 21.321 -3.649 -21.002 1.00 96.56 282 PRO A O 1
ATOM 2046 N N . ALA A 1 283 ? 21.695 -4.818 -19.139 1.00 94.06 283 ALA A N 1
ATOM 2047 C CA . ALA A 1 283 ? 23.119 -5.025 -19.432 1.00 94.06 283 ALA A CA 1
ATOM 2048 C C . ALA A 1 283 ? 23.415 -5.960 -20.609 1.00 94.06 283 ALA A C 1
ATOM 2050 O O . ALA A 1 283 ? 24.521 -5.937 -21.150 1.00 94.06 283 ALA A O 1
ATOM 2051 N N . ASP A 1 284 ? 22.448 -6.797 -20.982 1.00 92.50 284 ASP A N 1
ATOM 2052 C CA . ASP A 1 284 ? 22.641 -7.813 -22.004 1.00 92.50 284 ASP A CA 1
ATOM 2053 C C . ASP A 1 284 ? 22.193 -7.316 -23.390 1.00 92.50 284 ASP A C 1
ATOM 2055 O O . ASP A 1 284 ? 21.074 -6.803 -23.542 1.00 92.50 284 ASP A O 1
ATOM 2059 N N . PRO A 1 285 ? 23.008 -7.527 -24.440 1.00 89.56 285 PRO A N 1
ATOM 2060 C CA . PRO A 1 285 ? 22.598 -7.231 -25.799 1.00 89.56 285 PRO A CA 1
ATOM 2061 C C . PRO A 1 285 ? 21.425 -8.125 -26.238 1.00 89.56 285 PRO A C 1
ATOM 2063 O O . PRO A 1 285 ? 21.341 -9.293 -25.852 1.00 89.56 285 PRO A O 1
ATOM 2066 N N . PRO A 1 286 ? 20.532 -7.619 -27.104 1.00 90.62 286 PRO A N 1
ATOM 2067 C CA . PRO A 1 286 ? 20.650 -6.349 -27.820 1.00 90.62 286 PRO A CA 1
ATOM 2068 C C . PRO A 1 286 ? 20.026 -5.150 -27.091 1.00 90.62 286 PRO A C 1
ATOM 2070 O O . PRO A 1 286 ? 19.859 -4.113 -27.714 1.00 90.62 286 PRO A O 1
ATOM 2073 N N . ALA A 1 287 ? 19.615 -5.293 -25.828 1.00 92.88 287 ALA A N 1
ATOM 2074 C CA . ALA A 1 287 ? 18.881 -4.259 -25.102 1.00 92.88 287 ALA A CA 1
ATOM 2075 C C . ALA A 1 287 ? 19.787 -3.210 -24.430 1.00 92.88 287 ALA A C 1
ATOM 2077 O O . ALA A 1 287 ? 19.266 -2.242 -23.895 1.00 92.88 287 ALA A O 1
ATOM 2078 N N . ASP A 1 288 ? 21.107 -3.383 -24.475 1.00 93.00 288 ASP A N 1
ATOM 2079 C CA . ASP A 1 288 ? 22.133 -2.602 -23.768 1.00 93.00 288 ASP A CA 1
ATOM 2080 C C . ASP A 1 288 ? 22.465 -1.243 -24.385 1.00 93.00 288 ASP A C 1
ATOM 2082 O O . ASP A 1 288 ? 23.247 -0.467 -23.829 1.00 93.00 288 ASP A O 1
ATOM 2086 N N . THR A 1 289 ? 21.859 -0.922 -25.524 1.00 92.75 289 THR A N 1
ATOM 2087 C CA . THR A 1 289 ? 22.024 0.369 -26.186 1.00 92.75 289 THR A CA 1
ATOM 2088 C C . THR A 1 289 ? 20.910 1.334 -25.815 1.00 92.75 289 THR A C 1
ATOM 2090 O O . THR A 1 289 ? 19.779 0.939 -25.551 1.00 92.75 289 THR A O 1
ATOM 2093 N N . CYS A 1 290 ? 21.242 2.623 -25.831 1.00 92.94 290 CYS A N 1
ATOM 2094 C CA . CYS A 1 290 ? 20.269 3.703 -25.811 1.00 92.94 290 CYS A CA 1
ATOM 2095 C C . CYS A 1 290 ? 20.474 4.529 -27.076 1.00 92.94 290 CYS A C 1
ATOM 2097 O O . CYS A 1 290 ? 21.538 5.133 -27.244 1.00 92.94 290 CYS A O 1
ATOM 2099 N N . GLY A 1 291 ? 19.503 4.493 -27.979 1.00 87.00 291 GLY A N 1
ATOM 2100 C CA . GLY A 1 291 ? 19.628 5.108 -29.290 1.00 87.00 291 GLY A CA 1
ATOM 2101 C C . GLY A 1 291 ? 18.284 5.281 -29.977 1.00 87.00 291 GLY A C 1
ATOM 2102 O O . GLY A 1 291 ? 17.238 4.906 -29.446 1.00 87.00 291 GLY A O 1
ATOM 2103 N N . ALA A 1 292 ? 18.333 5.894 -31.159 1.00 76.50 292 ALA A N 1
ATOM 2104 C CA . ALA A 1 292 ? 17.210 5.936 -32.077 1.00 76.50 292 ALA A CA 1
ATOM 2105 C C . ALA A 1 292 ? 17.487 5.023 -33.277 1.00 76.50 292 ALA A C 1
ATOM 2107 O O . ALA A 1 292 ? 18.420 5.254 -34.058 1.00 76.50 292 ALA A O 1
ATOM 2108 N N . SER A 1 293 ? 16.613 4.048 -33.512 1.00 60.81 293 SER A N 1
ATOM 2109 C CA . SER A 1 293 ? 16.598 3.273 -34.751 1.00 60.81 293 SER A CA 1
ATOM 2110 C C . SER A 1 293 ? 16.007 4.112 -35.901 1.00 60.81 293 SER A C 1
ATOM 2112 O O . SER A 1 293 ? 14.842 3.970 -36.275 1.00 60.81 293 SER A O 1
ATOM 2114 N N . GLY A 1 294 ? 16.795 5.029 -36.468 1.00 54.78 294 GLY A N 1
ATOM 2115 C CA . GLY A 1 294 ? 16.415 5.850 -37.628 1.00 54.78 294 GLY A CA 1
ATOM 2116 C C . GLY A 1 294 ? 16.358 7.361 -37.370 1.00 54.78 294 GLY A C 1
ATOM 2117 O O . GLY A 1 294 ? 16.465 7.843 -36.247 1.00 54.78 294 GLY A O 1
ATOM 2118 N N . SER A 1 295 ? 16.238 8.144 -38.447 1.00 42.19 295 SER A N 1
ATOM 2119 C CA . SER A 1 295 ? 16.302 9.611 -38.404 1.00 42.19 295 SER A CA 1
ATOM 2120 C C . SER A 1 295 ? 14.998 10.234 -37.878 1.00 42.19 295 SER A C 1
ATOM 2122 O O . SER A 1 295 ? 14.152 10.630 -38.676 1.00 42.19 295 SER A O 1
ATOM 2124 N N . GLY A 1 296 ? 14.848 10.350 -36.551 1.00 48.16 296 GLY A N 1
ATOM 2125 C CA . GLY A 1 296 ? 13.895 11.288 -35.929 1.00 48.16 296 GLY A CA 1
ATOM 2126 C C . GLY A 1 296 ? 12.970 10.772 -34.817 1.00 48.16 296 GLY A C 1
ATOM 2127 O O . GLY A 1 296 ? 11.968 11.436 -34.569 1.00 48.16 296 GLY A O 1
ATOM 2128 N N . GLY A 1 297 ? 13.253 9.630 -34.178 1.00 59.03 297 GLY A N 1
ATOM 2129 C CA . GLY A 1 297 ? 12.481 9.127 -33.026 1.00 59.03 297 GLY A CA 1
ATOM 2130 C C . GLY A 1 297 ? 13.190 9.331 -31.681 1.00 59.03 297 GLY A C 1
ATOM 2131 O O . GLY A 1 297 ? 14.408 9.494 -31.660 1.00 59.03 297 GLY A O 1
ATOM 2132 N N . ASP A 1 298 ? 12.421 9.321 -30.587 1.00 71.12 298 ASP A N 1
ATOM 2133 C CA . ASP A 1 298 ? 12.930 9.332 -29.207 1.00 71.12 298 ASP A CA 1
ATOM 2134 C C . ASP A 1 298 ? 13.877 8.145 -28.946 1.00 71.12 298 ASP A C 1
ATOM 2136 O O . ASP A 1 298 ? 13.669 7.052 -29.484 1.00 71.12 298 ASP A O 1
ATOM 2140 N N . GLU A 1 299 ? 14.912 8.358 -28.125 1.00 91.12 299 GLU A N 1
ATOM 2141 C CA . GLU A 1 299 ? 15.881 7.318 -27.758 1.00 91.12 299 GLU A CA 1
ATOM 2142 C C . GLU A 1 299 ? 15.231 6.249 -26.866 1.00 91.12 299 GLU A C 1
ATOM 2144 O O . GLU A 1 299 ? 14.529 6.575 -25.904 1.00 91.12 299 GLU A O 1
ATOM 2149 N N . TYR A 1 300 ? 15.468 4.968 -27.159 1.00 94.50 300 TYR A N 1
ATOM 2150 C CA . TYR A 1 300 ? 14.898 3.847 -26.411 1.00 94.50 300 TYR A CA 1
ATOM 2151 C C . TYR A 1 300 ? 15.905 2.714 -26.188 1.00 94.50 300 TYR A C 1
ATOM 2153 O O . TYR A 1 300 ? 16.919 2.597 -26.881 1.00 94.50 300 TYR A O 1
ATOM 2161 N N . CYS A 1 301 ? 15.618 1.863 -25.202 1.00 95.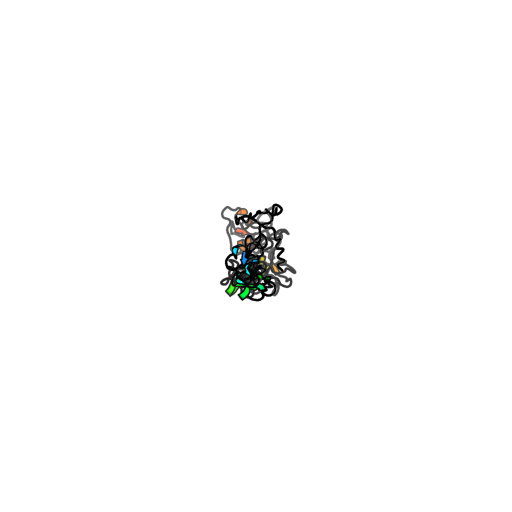81 301 CYS A N 1
ATOM 2162 C CA . CYS A 1 301 ? 16.501 0.751 -24.871 1.00 95.81 301 CYS A CA 1
ATOM 2163 C C . CYS A 1 301 ? 16.458 -0.365 -25.924 1.00 95.81 301 CYS A C 1
ATOM 2165 O O . CYS A 1 301 ? 15.410 -0.966 -26.186 1.00 95.81 301 CYS A O 1
ATOM 2167 N N . GLY A 1 302 ? 17.617 -0.672 -26.497 1.00 91.12 302 GLY A N 1
ATOM 2168 C CA . GLY A 1 302 ? 17.819 -1.733 -27.476 1.00 91.12 302 GLY A CA 1
ATOM 2169 C C . GLY A 1 302 ? 17.771 -1.323 -28.945 1.00 91.12 302 GLY A C 1
ATOM 2170 O O . GLY A 1 302 ? 17.677 -2.193 -29.817 1.00 91.12 302 GLY A O 1
ATOM 2171 N N . GLY A 1 303 ? 17.836 -0.024 -29.234 1.00 80.69 303 GLY A N 1
ATOM 2172 C CA . GLY A 1 303 ? 17.982 0.480 -30.600 1.00 80.69 303 GLY A CA 1
ATOM 2173 C C . GLY A 1 303 ? 18.692 1.807 -30.660 1.00 80.69 303 GLY A C 1
ATOM 2174 O O . GLY A 1 303 ? 18.042 2.749 -31.143 1.00 80.69 303 GLY A O 1
#

Foldseek 3Di:
DDDDDDDDDDDDDDDDDDDDPPDDDDPPDDDDDDLCPADDLCQRDADNVVSDRAQAAPVRLPSQDDQQSGQPRVRSHRANACALLSAAAQLFRGAPNVRSHGFFDPAQVSCPNHPQFRGRDPRGGAQAAQVCCVPSQVQAGQQLVRRDGDPAGFLCADFQDKDQFQRSNNDPQWFFFFAAALPHTPPDDRIGGTWHFCPPAEAPLQRDWDFQTAGNNGDGGGITRHADNHKDHSQLQVQVVVFPFDPVQAQVSGDPDFWHQQAQAPRHGGTWGADDALRNWGVDPQQSGFQDPDPDDGTIGRD

pLDDT: mean 88.06, std 17.12, range [34.31, 98.44]

Solvent-accessible surface area (backbone atoms only — not comparable to full-atom values): 16234 Å² total; per-residue (Å²): 136,89,84,85,85,83,84,90,78,87,90,81,96,74,96,74,85,81,81,78,82,75,78,75,85,68,70,92,89,71,80,83,78,55,78,62,68,78,55,52,94,81,21,59,19,67,39,85,87,81,43,40,63,26,34,15,32,91,91,36,31,82,67,23,53,84,83,20,47,30,48,41,66,89,80,23,35,51,27,38,20,82,41,32,80,60,23,70,44,45,65,23,11,18,37,40,69,91,78,24,38,55,32,49,24,90,41,36,80,33,16,71,69,33,89,77,16,52,37,47,55,96,30,25,36,26,41,27,46,72,91,49,10,59,72,58,32,79,38,12,27,21,29,63,83,78,27,37,61,48,94,46,45,48,46,67,28,51,79,46,30,74,29,51,22,32,58,21,24,45,49,92,62,30,30,9,28,70,43,44,44,68,89,37,65,32,91,39,91,75,33,17,26,13,30,39,48,44,92,81,60,58,50,58,31,29,49,34,76,45,68,64,42,48,38,57,58,57,66,78,55,42,45,26,27,32,58,57,34,76,47,31,44,49,59,10,55,48,28,38,77,68,65,36,64,11,91,88,55,39,37,85,65,19,47,75,93,32,16,32,34,38,54,36,62,90,41,70,32,25,19,21,28,42,41,94,44,35,58,57,13,41,77,56,80,54,30,33,37,47,28,45,86,58,101,83,61,79,35,21,35,5,43

Secondary structure (DSSP, 8-state):
---------------------------TT----STTS---SSS-EEETTTTEEES--TT-GGG--TT--EEETTTTEEES-SSGGG--BTTB-EEETTTTEEE--SSGGGSTTSTT--EEETTEEES--TTTHHHHTTTEEEPTTT--EEEEETT-B-TT-EESSGGGB-STTEEEE-EEETTEEES-SS-EEEEEESTT---TT--EEEEEEPBTT--S-EEEEE--TTT--HHHHHHHHTT-B-TTS-GGGSSTTTEEEEEETTEEEEEEEB-SSGGGS-SSTTTT-EE-SSTTPPPEET-

Sequence (303 aa):
MRSFACFLWLLTLTAGCVLEDKFVEVPDGSVEAGLCGFCDSATPACNETTQMCVQCTAKNSTACIDNTPVCNTNGNECVECTASSDCNDPIAARCDTDLNECVECEGETDCDGIEGLALCNAGTCVECVPATEETDCDRNSCNPDSFTCTDTMLASRDTCQTCVSDSECQNAGNRCVAMTYQSAPYPNLQTGFCLKTTGGGCEQPYSITLRARPSLSGGLPEDYCGINEELATCEAVRALLTNVRCEGGADQECPQPSGLCRQVGSLDNRCTYACGLPAQCPADPPADTCGASGSGGDEYCGG